Protein AF-A0A1B0C169-F1 (afdb_monomer_lite)

Structure (mmCIF, N/CA/C/O backbone):
data_AF-A0A1B0C169-F1
#
_entry.id   AF-A0A1B0C169-F1
#
loop_
_atom_site.group_PDB
_atom_site.id
_atom_site.type_symbol
_atom_site.label_atom_id
_atom_site.label_alt_id
_atom_site.label_comp_id
_atom_site.label_asym_id
_atom_site.label_entity_id
_atom_site.label_seq_id
_atom_site.pdbx_PDB_ins_code
_atom_site.Cartn_x
_atom_site.Cartn_y
_atom_site.Cartn_z
_atom_site.occupancy
_atom_site.B_iso_or_equiv
_atom_site.auth_seq_id
_atom_site.auth_comp_id
_atom_site.auth_asym_id
_atom_site.auth_atom_id
_atom_site.pdbx_PDB_model_num
ATOM 1 N N . MET A 1 1 ? -6.205 16.663 -20.604 1.00 54.69 1 MET A N 1
ATOM 2 C CA . MET A 1 1 ? -4.957 17.281 -20.098 1.00 54.69 1 MET A CA 1
ATOM 3 C C . MET A 1 1 ? -3.819 16.284 -20.251 1.00 54.69 1 MET A C 1
ATOM 5 O O . MET A 1 1 ? -4.070 15.093 -20.129 1.00 54.69 1 MET A O 1
ATOM 9 N N . ILE A 1 2 ? -2.607 16.745 -20.568 1.00 76.00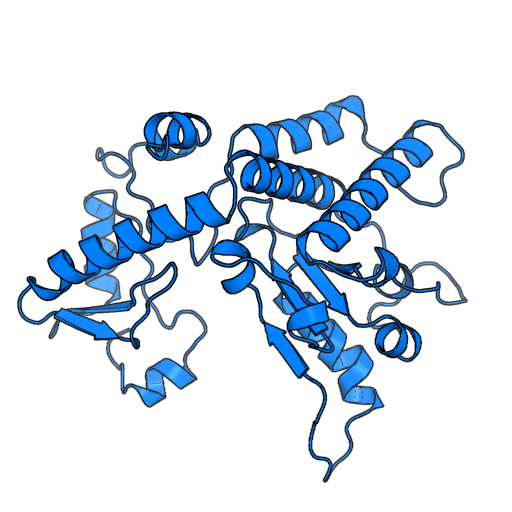 2 ILE A N 1
ATOM 10 C CA . ILE A 1 2 ? -1.41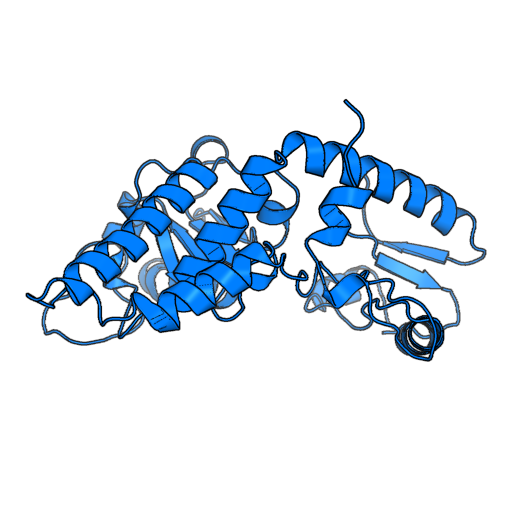4 15.887 -20.662 1.00 76.00 2 ILE A CA 1
ATOM 11 C C . ILE A 1 2 ? -0.976 15.529 -19.236 1.00 76.00 2 ILE A C 1
ATOM 13 O O . ILE A 1 2 ? -0.800 16.428 -18.418 1.00 76.00 2 ILE A O 1
ATOM 17 N N . TYR A 1 3 ? -0.813 14.238 -18.938 1.00 88.69 3 TYR A N 1
ATOM 18 C CA . TYR A 1 3 ? -0.312 13.768 -17.643 1.00 88.69 3 TYR A CA 1
ATOM 19 C C . TYR A 1 3 ? 1.132 14.274 -17.429 1.00 88.69 3 TYR A C 1
ATOM 21 O O . TYR A 1 3 ? 1.999 13.957 -18.254 1.00 88.69 3 TYR A O 1
ATOM 29 N N . PRO A 1 4 ? 1.430 15.073 -16.383 1.00 92.94 4 PRO A N 1
ATOM 30 C CA . PRO A 1 4 ? 2.690 15.814 -16.262 1.00 92.94 4 PRO A CA 1
ATOM 31 C C . PRO A 1 4 ? 3.832 14.938 -15.720 1.00 92.94 4 PRO A C 1
ATOM 33 O O . PRO A 1 4 ? 4.487 15.278 -14.737 1.00 92.94 4 PRO A O 1
ATOM 36 N N . ILE A 1 5 ? 4.102 13.806 -16.377 1.00 96.06 5 ILE A N 1
ATOM 37 C CA . ILE A 1 5 ? 5.040 12.779 -15.899 1.00 96.06 5 ILE A CA 1
ATOM 38 C C . ILE A 1 5 ? 6.447 13.321 -15.616 1.00 96.06 5 ILE A C 1
ATOM 40 O O . ILE A 1 5 ? 7.093 12.873 -14.675 1.00 96.06 5 ILE A O 1
ATOM 44 N N . LYS A 1 6 ? 6.929 14.303 -16.392 1.00 95.50 6 LYS A N 1
ATOM 45 C CA . LYS A 1 6 ? 8.243 14.921 -16.152 1.00 95.50 6 LYS A CA 1
ATOM 46 C C . LYS A 1 6 ? 8.284 15.623 -14.795 1.00 95.50 6 LYS A C 1
ATOM 48 O O . LYS A 1 6 ? 9.216 15.384 -14.044 1.00 95.50 6 LYS A O 1
ATOM 53 N N . ASN A 1 7 ? 7.258 16.407 -14.469 1.00 95.62 7 ASN A N 1
ATOM 54 C CA . ASN A 1 7 ? 7.168 17.118 -13.195 1.00 95.62 7 ASN A CA 1
ATOM 55 C C . ASN A 1 7 ? 7.009 16.129 -12.037 1.00 95.62 7 ASN A C 1
ATOM 57 O O . ASN A 1 7 ? 7.740 16.228 -11.063 1.00 95.62 7 ASN A O 1
ATOM 61 N N . ILE A 1 8 ? 6.138 15.125 -12.190 1.00 97.44 8 ILE A N 1
ATOM 62 C CA . ILE A 1 8 ? 5.939 14.079 -11.174 1.00 97.44 8 ILE A CA 1
ATOM 63 C C . ILE A 1 8 ? 7.261 13.365 -10.869 1.00 97.44 8 ILE A C 1
ATOM 65 O O . ILE A 1 8 ? 7.594 13.156 -9.713 1.00 97.44 8 ILE A O 1
ATOM 69 N N . ARG A 1 9 ? 8.067 13.022 -11.884 1.00 97.88 9 ARG A N 1
ATOM 70 C CA . ARG A 1 9 ? 9.368 12.361 -11.673 1.00 97.88 9 ARG A CA 1
ATOM 71 C C . ARG A 1 9 ? 10.375 13.218 -10.904 1.00 97.88 9 ARG A C 1
ATOM 73 O O . ARG A 1 9 ? 11.214 12.648 -10.210 1.00 97.88 9 ARG A O 1
ATOM 80 N N . GLU A 1 10 ? 10.307 14.545 -11.011 1.00 97.69 10 GLU A N 1
ATOM 81 C CA . GLU A 1 10 ? 11.183 15.445 -10.248 1.00 97.69 10 GLU A CA 1
ATOM 82 C C . GLU A 1 10 ? 10.933 15.357 -8.739 1.00 97.69 10 GLU A C 1
ATOM 84 O O . GLU A 1 10 ? 11.874 15.533 -7.960 1.00 97.69 10 GLU A O 1
ATOM 89 N N . ASP A 1 11 ? 9.715 14.985 -8.337 1.00 98.12 11 ASP A N 1
ATOM 90 C CA . ASP A 1 11 ? 9.356 14.773 -6.937 1.00 98.12 11 ASP A CA 1
ATOM 91 C C . ASP A 1 11 ? 9.977 13.503 -6.352 1.00 98.12 11 ASP A C 1
ATOM 93 O O . ASP A 1 11 ? 9.939 13.337 -5.140 1.00 98.12 11 ASP A O 1
ATOM 97 N N . PHE A 1 12 ? 10.579 12.613 -7.150 1.00 98.44 12 PHE A N 1
ATOM 98 C CA . PHE A 1 12 ? 11.215 11.378 -6.676 1.00 98.44 12 PHE A CA 1
ATOM 99 C C . PHE A 1 12 ? 12.736 11.442 -6.883 1.00 98.44 12 PHE A C 1
ATOM 101 O O . PHE A 1 12 ? 13.245 10.958 -7.900 1.00 98.44 12 PHE A O 1
ATOM 108 N N . PRO A 1 13 ? 13.512 11.976 -5.916 1.00 97.06 13 PRO A N 1
ATOM 109 C CA . PRO A 1 13 ? 14.953 12.178 -6.078 1.00 97.06 13 PRO A CA 1
ATOM 110 C C . PRO A 1 13 ? 15.728 10.910 -6.446 1.00 97.06 13 PRO A C 1
ATOM 112 O O . PRO A 1 13 ? 16.699 10.979 -7.198 1.00 97.06 13 PRO A O 1
ATOM 115 N N . ILE A 1 14 ? 15.287 9.745 -5.960 1.00 97.56 14 ILE A N 1
ATOM 116 C CA . ILE A 1 14 ? 15.938 8.462 -6.246 1.00 97.56 14 ILE A CA 1
ATOM 117 C C . ILE A 1 14 ? 15.940 8.115 -7.742 1.00 97.56 14 ILE A C 1
ATOM 119 O O . ILE A 1 14 ? 16.880 7.491 -8.220 1.00 97.56 14 ILE A O 1
ATOM 123 N N . LEU A 1 15 ? 14.957 8.589 -8.518 1.00 98.00 15 LEU A N 1
ATOM 124 C CA . LEU A 1 15 ? 14.871 8.323 -9.959 1.00 98.00 15 LEU A CA 1
ATOM 125 C C . LEU A 1 15 ? 15.949 9.053 -10.780 1.00 98.00 15 LEU A C 1
ATOM 127 O O . LEU A 1 15 ? 16.062 8.808 -11.980 1.00 98.00 15 LEU A O 1
ATOM 131 N N . LYS A 1 16 ? 16.733 9.943 -10.155 1.00 96.94 16 LYS A N 1
ATOM 132 C CA . LYS A 1 16 ? 17.885 10.630 -10.765 1.00 96.94 16 LYS A CA 1
ATOM 133 C C . LYS A 1 16 ? 19.194 9.855 -10.598 1.00 96.94 16 LYS A C 1
ATOM 135 O O . LYS A 1 16 ? 20.213 10.253 -11.159 1.00 96.94 16 LYS A O 1
ATOM 140 N N . GLN A 1 17 ? 19.187 8.781 -9.808 1.00 97.06 17 GLN A N 1
ATOM 141 C CA . GLN A 1 17 ? 20.374 7.969 -9.578 1.00 97.06 17 GLN A CA 1
ATOM 142 C C . GLN A 1 17 ? 20.766 7.166 -10.821 1.00 97.06 17 GLN A C 1
ATOM 144 O O . GLN A 1 17 ? 19.969 6.930 -11.735 1.00 97.06 17 GLN A O 1
ATOM 149 N N . LYS A 1 18 ? 22.023 6.723 -10.818 1.00 97.81 18 LYS A N 1
ATOM 150 C CA . LYS A 1 18 ? 22.534 5.728 -11.752 1.00 97.81 18 LYS A CA 1
ATOM 151 C C . LYS A 1 18 ? 22.786 4.414 -11.025 1.00 97.81 18 LYS A C 1
ATOM 153 O O . LYS A 1 18 ? 23.253 4.426 -9.890 1.00 97.81 18 LYS A O 1
ATOM 158 N N . VAL A 1 19 ? 22.538 3.309 -11.712 1.00 97.12 19 VAL A N 1
ATOM 159 C CA . VAL A 1 19 ? 22.899 1.950 -11.299 1.00 97.12 19 VAL A CA 1
ATOM 160 C C . VAL A 1 19 ? 23.764 1.372 -12.410 1.00 97.12 19 VAL A C 1
ATOM 162 O O . VAL A 1 19 ? 23.397 1.467 -13.578 1.00 97.12 19 VAL A O 1
ATOM 165 N N . ASN A 1 20 ? 24.944 0.849 -12.068 1.00 96.19 20 ASN A N 1
ATOM 166 C CA . ASN A 1 20 ? 25.887 0.285 -13.043 1.00 96.19 20 ASN A CA 1
ATOM 167 C C . ASN A 1 20 ? 26.226 1.243 -14.207 1.00 96.19 20 ASN A C 1
ATOM 169 O O . ASN A 1 20 ? 26.383 0.838 -15.351 1.00 96.19 20 ASN A O 1
ATOM 173 N N . ASN A 1 21 ? 26.344 2.544 -13.911 1.00 96.19 21 ASN A N 1
ATOM 174 C CA . ASN A 1 21 ? 26.547 3.646 -14.868 1.00 96.19 21 ASN A CA 1
ATOM 175 C C . ASN A 1 21 ? 25.366 3.971 -15.805 1.00 96.19 21 ASN A C 1
ATOM 177 O O . ASN A 1 21 ? 25.447 4.958 -16.544 1.00 96.19 21 ASN A O 1
ATOM 181 N N . TYR A 1 22 ? 24.247 3.251 -15.714 1.00 98.06 22 TYR A N 1
ATOM 182 C CA . TYR A 1 22 ? 23.014 3.533 -16.452 1.00 98.06 22 TYR A CA 1
ATOM 183 C C . TYR A 1 22 ? 22.008 4.317 -15.598 1.00 98.06 22 TYR A C 1
ATOM 185 O O . TYR A 1 22 ? 22.005 4.176 -14.375 1.00 98.06 22 TYR A O 1
ATOM 193 N N . PRO A 1 23 ? 21.147 5.164 -16.195 1.00 98.06 23 PRO A N 1
ATOM 194 C CA . PRO A 1 23 ? 20.029 5.771 -15.474 1.00 98.06 23 PRO A CA 1
ATOM 195 C C . PRO A 1 23 ? 19.117 4.703 -14.861 1.00 98.06 23 PRO A C 1
ATOM 197 O O . PRO A 1 23 ? 18.771 3.736 -15.535 1.00 98.06 23 PRO A O 1
ATOM 200 N N . LEU A 1 24 ? 18.695 4.894 -13.610 1.00 98.44 24 LEU A N 1
ATOM 201 C CA . LEU A 1 24 ? 17.789 3.961 -12.941 1.00 98.44 24 LEU A CA 1
ATOM 202 C C . LEU A 1 24 ? 16.430 3.868 -13.662 1.00 98.44 24 LEU A C 1
ATOM 204 O O . LEU A 1 24 ? 15.707 4.860 -13.800 1.00 98.44 24 LEU A O 1
ATOM 208 N N . ILE A 1 25 ? 16.042 2.645 -14.027 1.00 98.44 25 ILE A N 1
ATOM 209 C CA . ILE A 1 25 ? 14.707 2.283 -14.512 1.00 98.44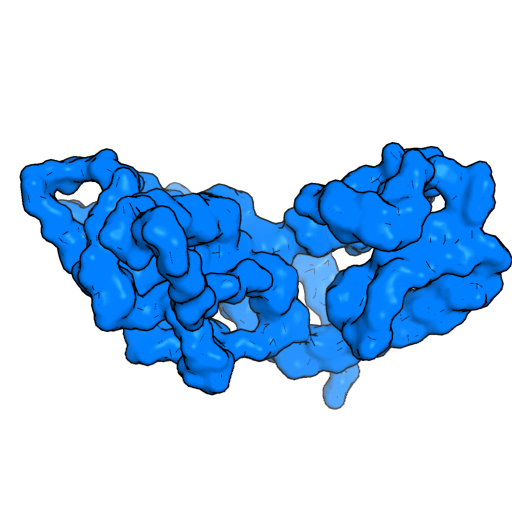 25 ILE A CA 1
ATOM 210 C C . ILE A 1 25 ? 14.079 1.350 -13.472 1.00 98.44 25 ILE A C 1
ATOM 212 O O . ILE A 1 25 ? 14.314 0.145 -13.461 1.00 98.44 25 ILE A O 1
ATOM 216 N N . TYR A 1 26 ? 13.303 1.923 -12.552 1.00 98.50 26 TYR A N 1
ATOM 217 C CA . TYR A 1 26 ? 12.695 1.181 -11.447 1.00 98.50 26 TYR A CA 1
ATOM 218 C C . TYR A 1 26 ? 11.323 0.613 -11.838 1.00 98.50 26 TYR A C 1
ATOM 220 O O . TYR A 1 26 ? 10.356 1.366 -11.931 1.00 98.50 26 TYR A O 1
ATOM 228 N N . LEU A 1 27 ? 11.243 -0.702 -12.057 1.00 98.38 27 LEU A N 1
ATOM 229 C CA . LEU A 1 27 ? 10.034 -1.443 -12.451 1.00 98.38 27 LEU A CA 1
ATOM 230 C C . LEU A 1 27 ? 9.643 -2.509 -11.407 1.00 98.38 27 LEU A C 1
ATOM 232 O O . LEU A 1 27 ? 9.016 -3.511 -11.742 1.00 98.38 27 LEU A O 1
ATOM 236 N N . ASP A 1 28 ? 9.992 -2.284 -10.136 1.00 98.12 28 ASP A N 1
ATOM 237 C CA . ASP A 1 28 ? 9.664 -3.165 -9.001 1.00 98.12 28 ASP A CA 1
ATOM 238 C C . ASP A 1 28 ? 8.730 -2.486 -7.973 1.00 98.12 28 ASP A C 1
ATOM 240 O O . ASP A 1 28 ? 8.730 -2.784 -6.780 1.00 98.12 28 ASP A O 1
ATOM 244 N N . SER A 1 29 ? 7.896 -1.540 -8.417 1.00 98.19 29 SER A N 1
ATOM 245 C CA . SER A 1 29 ? 6.997 -0.796 -7.516 1.00 98.19 29 SER A CA 1
ATOM 246 C C . SER A 1 29 ? 5.937 -1.667 -6.834 1.00 98.19 29 SER A C 1
ATOM 248 O O . SER A 1 29 ? 5.507 -1.337 -5.731 1.00 98.19 29 SER A O 1
ATOM 250 N N . ALA A 1 30 ? 5.560 -2.803 -7.432 1.00 96.81 30 ALA A N 1
ATOM 251 C CA . ALA A 1 30 ? 4.634 -3.758 -6.820 1.00 96.81 30 ALA A CA 1
ATOM 252 C C . ALA A 1 30 ? 5.208 -4.399 -5.540 1.00 96.81 30 ALA A C 1
ATOM 254 O O . ALA A 1 30 ? 4.449 -4.816 -4.658 1.00 96.81 30 ALA A O 1
ATOM 255 N N . ALA A 1 31 ? 6.537 -4.480 -5.416 1.00 96.75 31 ALA A N 1
ATOM 256 C CA . ALA A 1 31 ? 7.189 -4.869 -4.177 1.00 96.75 31 ALA A CA 1
ATOM 257 C C . ALA A 1 31 ? 7.170 -3.734 -3.153 1.00 96.75 31 ALA A C 1
ATOM 259 O O . ALA A 1 31 ? 6.721 -3.926 -2.023 1.00 96.75 31 ALA A O 1
ATOM 260 N N . SER A 1 32 ? 7.666 -2.564 -3.549 1.00 97.75 32 SER A N 1
ATOM 261 C CA . SER A 1 32 ? 7.616 -1.338 -2.763 1.00 97.75 32 SER A CA 1
ATOM 262 C C . SER A 1 32 ? 7.765 -0.140 -3.688 1.00 97.75 32 SER A C 1
ATOM 264 O O . SER A 1 32 ? 8.650 -0.107 -4.536 1.00 97.75 32 SER A O 1
ATOM 266 N N . ALA A 1 33 ? 6.931 0.875 -3.514 1.00 98.25 33 ALA A N 1
ATOM 267 C CA . ALA A 1 33 ? 7.043 2.089 -4.299 1.00 98.25 33 ALA A CA 1
ATOM 268 C C . ALA A 1 33 ? 8.195 2.967 -3.788 1.00 98.25 33 ALA A C 1
ATOM 270 O O . ALA A 1 33 ? 8.550 2.947 -2.606 1.00 98.25 33 ALA A O 1
ATOM 271 N N . GLN A 1 34 ? 8.755 3.777 -4.687 1.00 98.31 34 GLN A N 1
ATOM 272 C CA . GLN A 1 34 ? 9.597 4.900 -4.279 1.00 98.31 34 GLN A CA 1
ATOM 273 C C . GLN A 1 34 ? 8.732 5.972 -3.614 1.00 98.31 34 GLN A C 1
ATOM 275 O O . GLN A 1 34 ? 7.524 6.008 -3.823 1.00 98.31 34 GLN A O 1
ATOM 280 N N . ARG A 1 35 ? 9.334 6.857 -2.820 1.00 97.56 35 ARG A N 1
ATOM 281 C CA . ARG A 1 35 ? 8.595 7.904 -2.099 1.00 97.56 35 ARG A CA 1
ATOM 282 C C . ARG A 1 35 ? 8.883 9.282 -2.696 1.00 97.56 35 ARG A C 1
ATOM 284 O O . ARG A 1 35 ? 10.057 9.564 -2.967 1.00 97.56 35 ARG A O 1
ATOM 291 N N . PRO A 1 36 ? 7.867 10.140 -2.888 1.00 98.06 36 PRO A N 1
ATOM 292 C CA . PRO A 1 36 ? 8.098 11.515 -3.291 1.00 98.06 36 PRO A CA 1
ATOM 293 C C . PRO A 1 36 ? 8.741 12.299 -2.139 1.00 98.06 36 PRO A C 1
ATOM 295 O O . PRO A 1 36 ? 8.573 11.964 -0.963 1.00 98.06 36 PRO A O 1
ATOM 298 N N . LYS A 1 37 ? 9.461 13.371 -2.475 1.00 98.00 37 LYS A N 1
ATOM 299 C CA . LYS A 1 37 ? 10.222 14.216 -1.549 1.00 98.00 37 LYS A CA 1
ATOM 300 C C . LYS A 1 37 ? 9.372 14.713 -0.389 1.00 98.00 37 LYS A C 1
ATOM 302 O O . LYS A 1 37 ? 9.754 14.589 0.771 1.00 98.00 37 LYS A O 1
ATOM 307 N N . TYR A 1 38 ? 8.173 15.161 -0.734 1.00 96.94 38 TYR A N 1
ATOM 308 C CA . TYR A 1 38 ? 7.178 15.663 0.197 1.00 96.94 38 TYR A CA 1
ATOM 309 C C . TYR A 1 38 ? 6.853 14.686 1.342 1.00 96.94 38 TYR A C 1
ATOM 311 O O . TYR A 1 38 ? 6.691 15.112 2.483 1.00 96.94 38 TYR A O 1
ATOM 319 N N . VAL A 1 39 ? 6.804 13.374 1.072 1.00 98.31 39 VAL A N 1
ATOM 320 C CA . VAL A 1 39 ? 6.448 12.360 2.081 1.00 98.31 39 VAL A CA 1
ATOM 321 C C . VAL A 1 39 ? 7.498 12.288 3.180 1.00 98.31 39 VAL A C 1
ATOM 323 O O . VAL A 1 39 ? 7.170 12.434 4.356 1.00 98.31 39 VAL A O 1
ATOM 326 N N . PHE A 1 40 ? 8.768 12.111 2.814 1.00 95.94 40 PHE A N 1
ATOM 327 C CA . PHE A 1 40 ? 9.817 12.000 3.824 1.00 95.94 40 PHE A CA 1
ATOM 328 C C . PHE A 1 40 ? 10.171 13.354 4.451 1.00 95.94 40 PHE A C 1
ATOM 330 O O . PHE A 1 40 ? 10.569 13.390 5.611 1.00 95.94 40 PHE A O 1
ATOM 337 N N . GLU A 1 41 ? 9.980 14.477 3.751 1.00 98.12 41 GLU A N 1
ATOM 338 C CA . GLU A 1 41 ? 10.084 15.810 4.363 1.00 98.12 41 GLU A CA 1
ATOM 339 C C . GLU A 1 41 ? 9.032 16.009 5.456 1.00 98.12 41 GLU A C 1
ATOM 341 O O . GLU A 1 41 ? 9.340 16.556 6.514 1.00 98.12 41 GLU A O 1
ATOM 346 N N . ARG A 1 42 ? 7.811 15.501 5.253 1.00 98.12 42 ARG A N 1
ATOM 347 C CA . ARG A 1 42 ? 6.761 15.558 6.270 1.00 98.12 42 ARG A CA 1
ATOM 348 C C . ARG A 1 42 ? 7.079 14.683 7.487 1.00 98.12 42 ARG A C 1
ATOM 350 O O . ARG A 1 42 ? 6.800 15.113 8.611 1.00 98.12 42 ARG A O 1
ATOM 357 N N . GLU A 1 43 ? 7.672 13.503 7.280 1.00 98.00 43 GLU A N 1
ATOM 358 C CA . GLU A 1 43 ? 8.190 12.647 8.362 1.00 98.00 43 GLU A CA 1
ATOM 359 C C . GLU A 1 43 ? 9.295 13.364 9.156 1.00 98.00 43 GLU A C 1
ATOM 361 O O . GLU A 1 43 ? 9.243 13.399 10.387 1.00 98.00 43 GLU A O 1
ATOM 366 N N . ILE A 1 44 ? 10.255 13.989 8.460 1.00 98.06 44 ILE A N 1
ATOM 367 C CA . ILE A 1 44 ? 11.345 14.765 9.072 1.00 98.06 44 ILE A CA 1
ATOM 368 C C . ILE A 1 44 ? 10.779 15.920 9.896 1.00 98.06 44 ILE A C 1
ATOM 370 O O . ILE A 1 44 ? 11.134 16.045 11.063 1.00 98.06 44 ILE A O 1
ATOM 374 N N . GLN A 1 45 ? 9.859 16.707 9.331 1.00 98.00 45 GLN A N 1
ATOM 375 C CA . GLN A 1 45 ? 9.225 17.823 10.031 1.00 98.00 45 GLN A CA 1
ATOM 376 C C . GLN A 1 45 ? 8.512 17.363 11.308 1.00 98.00 45 GLN A C 1
ATOM 378 O O . GLN A 1 45 ? 8.599 18.015 12.349 1.00 98.00 45 GLN A O 1
ATOM 383 N N . TYR A 1 46 ? 7.800 16.230 11.254 1.00 97.75 46 TYR A N 1
ATOM 384 C CA . TYR A 1 46 ? 7.160 15.694 12.451 1.00 97.75 46 TYR A CA 1
ATOM 385 C C . TYR A 1 46 ? 8.197 15.367 13.528 1.00 97.75 46 TYR A C 1
ATOM 387 O O . TYR A 1 46 ? 8.053 15.788 14.676 1.00 97.75 46 TYR A O 1
ATOM 395 N N . ALA A 1 47 ? 9.259 14.657 13.146 1.00 96.50 47 ALA A N 1
ATOM 396 C CA . ALA A 1 47 ? 10.311 14.245 14.062 1.00 96.50 47 ALA A CA 1
ATOM 397 C C . ALA A 1 47 ? 11.075 15.435 14.670 1.00 96.50 47 ALA A C 1
ATOM 399 O O . ALA A 1 47 ? 11.396 15.397 15.856 1.00 96.50 47 ALA A O 1
ATOM 400 N N . SER A 1 48 ? 11.352 16.482 13.887 1.00 96.62 48 SER A N 1
ATOM 401 C CA . SER A 1 48 ? 12.152 17.628 14.328 1.00 96.62 48 SER A CA 1
ATOM 402 C C . SER A 1 48 ? 11.369 18.659 15.140 1.00 96.62 48 SER A C 1
ATOM 404 O O . SER A 1 48 ? 11.956 19.311 15.999 1.00 96.62 48 SER A O 1
ATOM 406 N N . GLU A 1 49 ? 10.068 18.828 14.881 1.00 96.56 49 GLU A N 1
ATOM 407 C CA . GLU A 1 49 ? 9.305 19.978 15.397 1.00 96.56 49 GLU A CA 1
ATOM 408 C C . GLU A 1 49 ? 8.030 19.603 16.168 1.00 96.56 49 GLU A C 1
ATOM 410 O O . GLU A 1 49 ? 7.504 20.426 16.917 1.00 96.56 49 GLU A O 1
ATOM 415 N N . GLN A 1 50 ? 7.490 18.393 15.983 1.00 95.50 50 GLN A N 1
ATOM 416 C CA . GLN A 1 50 ? 6.117 18.060 16.405 1.00 95.50 50 GLN A CA 1
ATOM 417 C C . GLN A 1 50 ? 6.010 16.798 17.271 1.00 95.50 50 GLN A C 1
ATOM 419 O O . GLN A 1 50 ? 4.934 16.512 17.800 1.00 95.50 50 GLN A O 1
ATOM 424 N N . HIS A 1 51 ? 7.097 16.039 17.405 1.00 95.75 51 HIS A N 1
ATOM 425 C CA . HIS A 1 51 ? 7.088 14.710 18.000 1.00 95.75 51 HIS A CA 1
ATOM 426 C C . HIS A 1 51 ? 6.637 14.701 19.466 1.00 95.75 51 HIS A C 1
ATOM 428 O O . HIS A 1 51 ? 7.140 15.441 20.317 1.00 95.75 51 HIS A O 1
ATOM 434 N N . SER A 1 52 ? 5.715 13.787 19.776 1.00 94.75 52 SER A N 1
ATOM 435 C CA . SER A 1 52 ? 5.340 13.451 21.143 1.00 94.75 52 SER A CA 1
ATOM 436 C C . SER A 1 52 ? 4.637 12.098 21.242 1.00 94.75 52 SER A C 1
ATOM 438 O O . SER A 1 52 ? 4.173 11.558 20.239 1.00 94.75 52 SER A O 1
ATOM 440 N N . ALA A 1 53 ? 4.504 11.577 22.465 1.00 91.19 53 ALA A N 1
ATOM 441 C CA . ALA A 1 53 ? 3.600 10.464 22.744 1.00 91.19 53 ALA A CA 1
ATOM 442 C C . ALA A 1 53 ? 2.131 10.905 22.583 1.00 91.19 53 ALA A C 1
ATOM 444 O O . ALA A 1 53 ? 1.799 12.068 22.826 1.00 91.19 53 ALA A O 1
ATOM 445 N N . VAL A 1 54 ? 1.243 9.983 22.206 1.00 89.69 54 VAL A N 1
ATOM 446 C CA . VAL A 1 54 ? -0.171 10.265 21.881 1.00 89.69 54 VAL A CA 1
ATOM 447 C C . VAL A 1 54 ? -1.155 9.822 22.976 1.00 89.69 54 VAL A C 1
ATOM 449 O O . VAL A 1 54 ? -0.807 9.109 23.920 1.00 89.69 54 VAL A O 1
ATOM 452 N N . HIS A 1 55 ? -2.406 10.264 22.838 1.00 85.31 55 HIS A N 1
ATOM 453 C CA . HIS A 1 55 ? -3.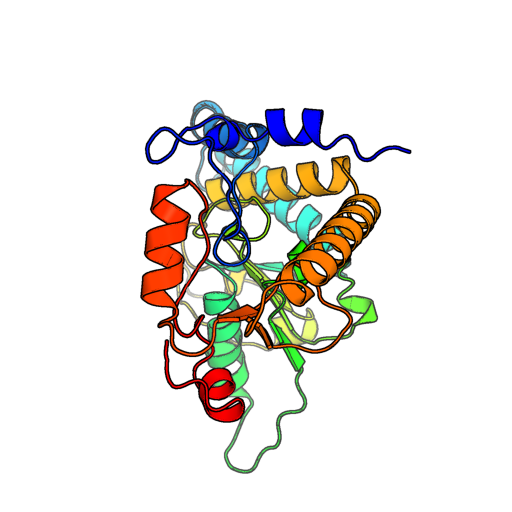593 9.982 23.652 1.00 85.31 55 HIS A CA 1
ATOM 454 C C . HIS A 1 55 ? -3.605 10.583 25.065 1.00 85.31 55 HIS A C 1
ATOM 456 O O . HIS A 1 55 ? -4.473 11.393 25.376 1.00 85.31 55 HIS A O 1
ATOM 462 N N . ARG A 1 56 ? -2.684 10.180 25.950 1.00 77.38 56 ARG A N 1
ATOM 463 C CA . ARG A 1 56 ? -2.808 10.426 27.406 1.00 77.38 56 ARG A CA 1
ATOM 464 C C . ARG A 1 56 ? -2.047 11.649 27.929 1.00 77.38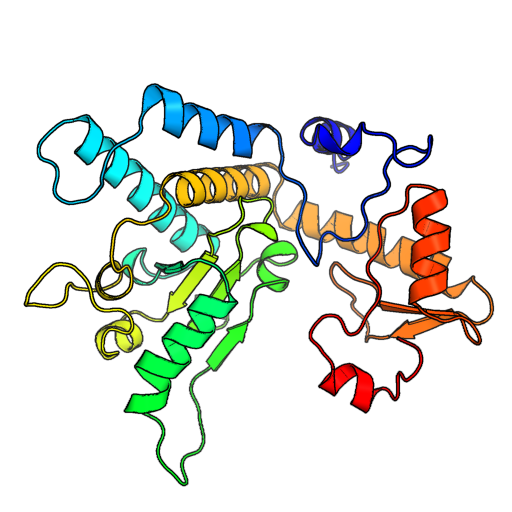 56 ARG A C 1
ATOM 466 O O . ARG A 1 56 ? -2.110 11.936 29.123 1.00 77.38 56 ARG A O 1
ATOM 473 N N . GLY A 1 57 ? -1.309 12.366 27.082 1.00 79.69 57 GLY A N 1
ATOM 474 C CA . GLY A 1 57 ? -0.521 13.513 27.528 1.00 79.69 57 GLY A CA 1
ATOM 475 C C . GLY A 1 57 ? -1.359 14.782 27.692 1.00 79.69 57 GLY A C 1
ATOM 476 O O . GLY A 1 57 ? -2.114 15.191 26.814 1.00 79.69 57 GLY A O 1
ATOM 477 N N . ILE A 1 58 ? -1.185 15.453 28.831 1.00 85.25 58 ILE A N 1
ATOM 478 C CA . ILE A 1 58 ? -1.890 16.703 29.158 1.00 85.25 58 ILE A CA 1
ATOM 479 C C . ILE A 1 58 ? -1.286 17.938 28.470 1.00 85.25 58 ILE A C 1
ATOM 481 O O . ILE A 1 58 ? -1.960 18.963 28.324 1.00 85.25 58 ILE A O 1
ATOM 485 N N . HIS A 1 59 ? -0.022 17.843 28.054 1.00 92.12 59 HIS A N 1
ATOM 486 C CA . HIS A 1 59 ? 0.746 18.942 27.476 1.00 92.12 59 HIS A CA 1
ATOM 487 C C . HIS A 1 59 ? 0.470 19.120 25.977 1.00 92.12 59 HIS A C 1
ATOM 489 O O . HIS A 1 59 ? 0.079 18.187 25.273 1.00 92.12 59 HIS A O 1
ATOM 495 N N . THR A 1 60 ? 0.718 20.334 25.482 1.00 94.19 60 THR A N 1
ATOM 496 C CA . THR A 1 60 ? 0.381 20.768 24.118 1.00 94.19 60 THR A CA 1
ATOM 497 C C . THR A 1 60 ? 0.936 19.848 23.033 1.00 94.19 60 THR A C 1
ATOM 499 O O . THR A 1 60 ? 0.198 19.471 22.130 1.00 94.19 60 THR A O 1
ATOM 502 N N . LEU A 1 61 ? 2.203 19.425 23.134 1.00 93.50 61 LEU A N 1
ATOM 503 C CA . LEU A 1 61 ? 2.813 18.549 22.122 1.00 93.50 61 LEU A CA 1
ATOM 504 C C . LEU A 1 61 ? 2.104 17.193 22.001 1.00 93.50 61 LEU A C 1
ATOM 506 O O . LEU A 1 61 ? 1.884 16.730 20.889 1.00 93.50 61 LEU A O 1
ATOM 510 N N . SER A 1 62 ? 1.685 16.586 23.116 1.00 94.50 62 SER A N 1
ATOM 511 C CA . SER A 1 62 ? 0.965 15.308 23.079 1.00 94.50 62 SER A CA 1
ATOM 512 C C . SER A 1 62 ? -0.438 15.463 22.496 1.00 94.50 62 SER A C 1
ATOM 514 O O . SER A 1 62 ? -0.853 14.662 21.656 1.00 94.50 62 SER A O 1
ATOM 516 N N . LYS A 1 63 ? -1.148 16.541 22.860 1.00 94.69 63 LYS A N 1
ATOM 517 C CA . LYS A 1 63 ? -2.453 16.873 22.267 1.00 94.69 63 LYS A CA 1
ATOM 518 C C . LYS A 1 63 ? -2.346 17.087 20.756 1.00 94.69 63 LYS A C 1
ATOM 520 O O . LYS A 1 63 ? -3.151 16.540 20.008 1.00 94.69 63 LYS A O 1
ATOM 525 N N . ASN A 1 64 ? -1.322 17.813 20.307 1.00 95.69 64 ASN A N 1
ATOM 526 C CA . ASN A 1 64 ? -1.081 18.066 18.887 1.00 95.69 64 ASN A CA 1
ATOM 527 C C . ASN A 1 64 ? -0.703 16.787 18.133 1.00 95.69 64 ASN A C 1
ATOM 529 O O . ASN A 1 64 ? -1.292 16.515 17.095 1.00 95.69 64 ASN A O 1
ATOM 533 N N . ALA A 1 65 ? 0.215 15.973 18.664 1.00 95.88 65 ALA A N 1
ATOM 534 C CA . ALA A 1 65 ? 0.588 14.691 18.063 1.00 95.88 65 ALA A CA 1
ATOM 535 C C . ALA A 1 65 ? -0.623 13.756 17.919 1.00 95.88 65 ALA A C 1
ATOM 537 O O . ALA A 1 65 ? -0.811 13.142 16.871 1.00 95.88 65 ALA A O 1
ATOM 538 N N . THR A 1 66 ? -1.483 13.711 18.944 1.00 95.75 66 THR A N 1
ATOM 539 C CA . THR A 1 66 ? -2.731 12.931 18.913 1.00 95.75 66 THR A CA 1
ATOM 540 C C . THR A 1 66 ? -3.652 13.446 17.819 1.00 95.75 66 THR A C 1
ATOM 542 O O . THR A 1 66 ? -4.146 12.664 17.014 1.00 95.75 66 THR A O 1
ATOM 545 N N . LYS A 1 67 ? -3.831 14.769 17.738 1.00 96.75 67 LYS A N 1
ATOM 546 C CA . LYS A 1 67 ? -4.627 15.383 16.680 1.00 96.75 67 LYS A CA 1
ATOM 547 C C . LYS A 1 67 ? -4.082 15.046 15.292 1.00 96.75 67 LYS A C 1
ATOM 549 O O . LYS A 1 67 ? -4.861 14.656 14.436 1.00 96.75 67 LYS A O 1
ATOM 554 N N . TYR A 1 68 ? -2.773 15.149 15.065 1.00 97.38 68 TYR A N 1
ATOM 555 C CA . TYR A 1 68 ? -2.196 14.832 13.759 1.00 97.38 68 TYR A CA 1
ATOM 556 C C . TYR A 1 68 ? -2.430 13.372 13.364 1.00 97.38 68 TYR A C 1
ATOM 558 O O . TYR A 1 68 ? -2.781 13.107 12.220 1.00 97.38 68 TYR A O 1
ATOM 566 N N . MET A 1 69 ? -2.264 12.435 14.300 1.00 97.69 69 MET A N 1
ATOM 567 C CA . MET A 1 69 ? -2.538 11.017 14.067 1.00 97.69 69 MET A CA 1
ATOM 568 C C . MET A 1 69 ? -4.009 10.769 13.700 1.00 97.69 69 MET A C 1
ATOM 570 O O . MET A 1 69 ? -4.283 10.117 12.693 1.00 97.69 69 MET A O 1
ATOM 574 N N . GLU A 1 70 ? -4.948 11.309 14.478 1.00 97.94 70 GLU A N 1
ATOM 575 C CA . GLU A 1 70 ? -6.383 11.114 14.232 1.00 97.94 70 GLU A CA 1
ATOM 576 C C . GLU A 1 70 ? -6.860 11.849 12.964 1.00 97.94 70 GLU A C 1
ATOM 578 O O . GLU A 1 70 ? -7.656 11.300 12.208 1.00 97.94 70 GLU A O 1
ATOM 583 N N . ASP A 1 71 ? -6.294 13.016 12.633 1.00 98.50 71 ASP A N 1
ATOM 584 C CA . ASP A 1 71 ? -6.566 13.707 11.364 1.00 98.50 71 ASP A CA 1
ATOM 585 C C . ASP A 1 71 ? -6.153 12.835 10.154 1.00 98.50 71 ASP A C 1
ATOM 587 O O . ASP A 1 71 ? -6.844 12.811 9.131 1.00 98.50 71 ASP A O 1
ATOM 591 N N . ILE A 1 72 ? -5.050 12.075 10.256 1.00 98.69 72 ILE A N 1
ATOM 592 C CA . ILE A 1 72 ? -4.673 11.101 9.218 1.00 98.69 72 ILE A CA 1
ATOM 593 C C . ILE A 1 72 ? -5.634 9.911 9.188 1.00 98.69 72 ILE A C 1
ATOM 595 O O . ILE A 1 72 ? -5.962 9.429 8.102 1.00 98.69 72 ILE A O 1
ATOM 599 N N . ARG A 1 73 ? -6.128 9.448 10.338 1.00 98.75 73 ARG A N 1
ATOM 600 C CA . ARG A 1 73 ? -7.135 8.382 10.380 1.00 98.75 73 ARG A CA 1
ATOM 601 C C . ARG A 1 73 ? -8.408 8.790 9.638 1.00 98.75 73 ARG A C 1
ATOM 603 O O . ARG A 1 73 ? -8.865 8.047 8.771 1.00 98.75 73 ARG A O 1
ATOM 610 N N . SER A 1 74 ? -8.920 9.995 9.891 1.00 98.75 74 SER A N 1
ATOM 611 C CA . SER A 1 74 ? -10.073 10.547 9.167 1.00 98.75 74 SER A CA 1
ATOM 612 C C . SER A 1 74 ? -9.793 10.701 7.671 1.00 98.75 74 SER A C 1
ATOM 614 O O . SER A 1 74 ? -10.653 10.404 6.842 1.00 98.75 74 SER A O 1
ATOM 616 N N . LYS A 1 75 ? -8.569 11.095 7.297 1.00 98.75 75 LYS A N 1
ATOM 617 C CA . LYS A 1 75 ? -8.145 11.152 5.891 1.00 98.75 75 LYS A CA 1
ATOM 618 C C . LYS A 1 75 ? -8.174 9.780 5.218 1.00 98.75 75 LYS A C 1
ATOM 620 O O . LYS A 1 75 ? -8.636 9.675 4.087 1.00 98.75 75 LYS A O 1
ATOM 625 N N . ILE A 1 76 ? -7.701 8.736 5.895 1.00 98.81 76 ILE A N 1
ATOM 626 C CA . ILE A 1 76 ? -7.733 7.360 5.379 1.00 98.81 76 ILE A CA 1
ATOM 627 C C . ILE A 1 76 ? -9.173 6.860 5.260 1.00 98.81 76 ILE A C 1
ATOM 629 O O . ILE A 1 76 ? -9.514 6.248 4.251 1.00 98.81 76 ILE A O 1
ATOM 633 N N . ALA A 1 77 ? -10.027 7.160 6.243 1.00 98.81 77 ALA A N 1
ATOM 634 C CA . ALA A 1 77 ? -11.448 6.835 6.171 1.00 98.81 77 ALA A CA 1
ATOM 635 C C . ALA A 1 77 ? -12.094 7.465 4.931 1.00 98.81 77 ALA A C 1
ATOM 637 O O . ALA A 1 77 ? -12.752 6.769 4.166 1.00 98.81 77 ALA A O 1
ATOM 638 N N . TYR A 1 78 ? -11.821 8.746 4.671 1.00 98.50 78 TYR A N 1
ATOM 639 C CA . TYR A 1 78 ? -12.276 9.417 3.454 1.00 98.50 78 TYR A CA 1
ATOM 640 C C . TYR A 1 78 ? -11.695 8.780 2.182 1.00 98.50 78 TYR A C 1
ATOM 642 O O . TYR A 1 78 ? -12.427 8.528 1.230 1.00 98.50 78 TYR A O 1
ATOM 650 N N . PHE A 1 79 ? -10.397 8.467 2.176 1.00 98.44 79 PHE A N 1
ATOM 651 C CA . PHE A 1 79 ? -9.707 7.864 1.032 1.00 98.44 79 PHE A CA 1
ATOM 652 C C . PHE A 1 79 ? -10.259 6.483 0.640 1.00 98.44 79 PHE A C 1
ATOM 654 O O . PHE A 1 79 ? -10.239 6.135 -0.535 1.00 98.44 79 PHE A O 1
ATOM 661 N N . LEU A 1 80 ? -10.766 5.713 1.607 1.00 98.56 80 LEU A N 1
ATOM 662 C CA . LEU A 1 80 ? -11.427 4.422 1.379 1.00 98.56 80 LEU A CA 1
ATOM 663 C C . LEU A 1 80 ? -12.945 4.530 1.187 1.00 98.56 80 LEU A C 1
ATOM 665 O O . LEU A 1 80 ? -13.595 3.514 0.935 1.00 98.56 80 LEU A O 1
ATOM 669 N N . ASN A 1 81 ? -13.519 5.720 1.374 1.00 98.56 81 ASN A N 1
ATOM 670 C CA . ASN A 1 81 ? -14.953 5.921 1.563 1.00 98.56 81 ASN A CA 1
ATOM 671 C C . ASN A 1 81 ? -15.534 5.030 2.684 1.00 98.56 81 ASN A C 1
ATOM 673 O O . ASN A 1 81 ? -16.556 4.377 2.496 1.00 98.56 81 ASN A O 1
ATOM 677 N N . ALA A 1 82 ? -14.877 4.958 3.843 1.00 98.75 82 ALA A N 1
ATOM 678 C CA . ALA A 1 82 ? -15.406 4.321 5.054 1.00 98.75 82 ALA A CA 1
ATOM 679 C C . ALA A 1 82 ? -16.474 5.206 5.728 1.00 98.75 82 ALA A C 1
ATOM 681 O O . ALA A 1 82 ? -16.513 6.418 5.511 1.00 98.75 82 ALA A O 1
ATOM 682 N N . LYS A 1 83 ? -17.338 4.625 6.572 1.00 98.38 83 LYS A N 1
ATOM 683 C CA . LYS A 1 83 ? -18.408 5.377 7.256 1.00 98.38 83 LYS A CA 1
ATOM 684 C C . LYS A 1 83 ? -17.873 6.227 8.405 1.00 98.38 83 LYS A C 1
ATOM 686 O O . LYS A 1 83 ? -18.481 7.237 8.750 1.00 98.38 83 LYS A O 1
ATOM 691 N N . SER A 1 84 ? -16.779 5.797 9.031 1.00 98.12 84 SER A N 1
ATOM 692 C CA . SER A 1 84 ? -16.161 6.490 10.162 1.00 98.12 84 SER A CA 1
ATOM 693 C C . SER A 1 84 ? -14.668 6.189 10.253 1.00 98.12 84 SER A C 1
ATOM 695 O O . SER A 1 84 ? -14.219 5.092 9.937 1.00 98.12 84 SER A O 1
ATOM 697 N N . GLU A 1 85 ? -13.900 7.134 10.790 1.00 98.00 85 GLU A N 1
ATOM 698 C CA . GLU A 1 85 ? -12.517 6.929 11.216 1.00 98.00 85 GLU A CA 1
ATOM 699 C C . GLU A 1 85 ? -12.359 5.796 12.237 1.00 98.00 85 GLU A C 1
ATOM 701 O O . GLU A 1 85 ? -11.313 5.159 12.282 1.00 98.00 85 GLU A O 1
ATOM 706 N N . THR A 1 86 ? -13.404 5.473 13.007 1.00 98.12 86 THR A N 1
ATOM 707 C CA . THR A 1 86 ? -13.370 4.360 13.972 1.00 98.12 86 THR A CA 1
ATOM 708 C C . THR A 1 86 ? -13.335 2.974 13.322 1.00 98.12 86 THR A C 1
ATOM 710 O O . THR A 1 86 ? -13.062 1.989 14.005 1.00 98.12 86 THR A O 1
ATOM 713 N N . GLU A 1 87 ? -13.565 2.904 12.008 1.00 98.75 87 GLU A N 1
ATOM 714 C CA . GLU A 1 87 ? -13.427 1.696 11.187 1.00 98.75 87 GLU A CA 1
ATOM 715 C C . GLU A 1 87 ? -11.995 1.482 10.678 1.00 98.75 87 GLU A C 1
ATOM 717 O O . GLU A 1 87 ? -11.723 0.489 10.008 1.00 98.75 87 GLU A O 1
ATOM 722 N N . ILE A 1 88 ? -11.078 2.411 10.964 1.00 98.81 88 ILE A N 1
ATOM 723 C CA . ILE A 1 88 ? -9.696 2.397 10.483 1.00 98.81 88 ILE A CA 1
ATOM 724 C C . ILE A 1 88 ? -8.765 2.043 11.634 1.00 98.81 88 ILE A C 1
ATOM 726 O O . ILE A 1 88 ? -8.694 2.776 12.617 1.00 98.81 88 ILE A O 1
ATOM 730 N N . ILE A 1 89 ? -8.006 0.962 11.483 1.00 98.69 89 ILE A N 1
ATOM 731 C CA . ILE A 1 89 ? -7.001 0.483 12.436 1.00 98.69 89 ILE A CA 1
ATOM 732 C C . ILE A 1 89 ? -5.623 0.593 11.785 1.00 98.69 89 ILE A C 1
ATOM 734 O O . ILE A 1 89 ? -5.410 0.116 10.665 1.00 98.69 89 ILE A O 1
ATOM 738 N N . PHE A 1 90 ? -4.675 1.204 12.488 1.00 98.69 90 PHE A N 1
ATOM 739 C CA . PHE A 1 90 ? -3.280 1.223 12.074 1.00 98.69 90 PHE A CA 1
ATOM 740 C C . PHE A 1 90 ? -2.593 -0.092 12.431 1.00 98.69 90 PHE A C 1
ATOM 742 O O . PHE A 1 90 ? -2.655 -0.562 13.562 1.00 98.69 90 PHE A O 1
ATOM 749 N N . VAL A 1 91 ? -1.893 -0.652 11.450 1.00 98.62 91 VAL A N 1
ATOM 750 C CA . VAL A 1 91 ? -1.085 -1.873 11.568 1.00 98.62 91 VAL A CA 1
ATOM 751 C C . VAL A 1 91 ? 0.279 -1.636 10.914 1.00 98.62 91 VAL A C 1
ATOM 753 O O . VAL A 1 91 ? 0.493 -0.620 10.263 1.00 98.62 91 VAL A O 1
ATOM 756 N N . LYS A 1 92 ? 1.234 -2.555 11.025 1.00 98.31 92 LYS A N 1
ATOM 757 C CA . LYS A 1 92 ? 2.562 -2.486 10.393 1.00 98.31 92 LYS A CA 1
ATOM 758 C C . LYS A 1 92 ? 2.503 -2.677 8.875 1.00 98.31 92 LYS A C 1
ATOM 760 O O . LYS A 1 92 ? 3.419 -2.266 8.164 1.00 98.31 92 LYS A O 1
ATOM 765 N N . GLY A 1 93 ? 1.444 -3.309 8.371 1.00 98.38 93 GLY A N 1
ATOM 766 C CA . GLY A 1 93 ? 1.227 -3.612 6.956 1.00 98.38 93 GLY A CA 1
ATOM 767 C C . GLY A 1 93 ? 0.013 -4.522 6.746 1.00 98.38 93 GLY A C 1
ATOM 768 O O . GLY A 1 93 ? -0.552 -5.034 7.711 1.00 98.38 93 GLY A O 1
ATOM 769 N N . ALA A 1 94 ? -0.348 -4.780 5.486 1.00 98.44 94 ALA A N 1
ATOM 770 C CA . ALA A 1 94 ? -1.475 -5.647 5.124 1.00 98.44 94 ALA A CA 1
ATOM 771 C C . ALA A 1 94 ? -1.390 -7.042 5.768 1.00 98.44 94 ALA A C 1
ATOM 773 O O . ALA A 1 94 ? -2.392 -7.567 6.240 1.00 98.44 94 ALA A O 1
ATOM 774 N N . THR A 1 95 ? -0.183 -7.613 5.856 1.00 98.38 95 THR A N 1
ATOM 775 C CA . THR A 1 95 ? 0.058 -8.904 6.514 1.00 98.38 95 THR A CA 1
ATOM 776 C C . THR A 1 95 ? -0.369 -8.896 7.981 1.00 98.38 95 THR A C 1
ATOM 778 O O . THR A 1 95 ? -1.010 -9.844 8.424 1.00 98.38 95 THR A O 1
ATOM 781 N N . GLU A 1 96 ? -0.044 -7.844 8.736 1.00 98.56 96 GLU A N 1
ATOM 782 C CA . GLU A 1 96 ? -0.459 -7.744 10.140 1.00 98.56 96 GLU A CA 1
ATOM 783 C C . GLU A 1 96 ? -1.976 -7.540 10.248 1.00 98.56 96 GLU A C 1
ATOM 785 O O . GLU A 1 96 ? -2.602 -8.183 11.079 1.00 98.56 96 GLU A O 1
ATOM 790 N N . GLY A 1 97 ? -2.590 -6.761 9.348 1.00 98.56 97 GLY A N 1
ATOM 791 C CA . GLY A 1 97 ? -4.052 -6.625 9.284 1.00 98.56 97 GLY A CA 1
ATOM 792 C C . GLY A 1 97 ? -4.778 -7.953 9.028 1.00 98.56 97 GLY A C 1
ATOM 793 O O . GLY A 1 97 ? -5.780 -8.239 9.677 1.00 98.56 97 GLY A O 1
ATOM 794 N N . ILE A 1 98 ? -4.251 -8.799 8.135 1.00 98.50 98 ILE A N 1
ATOM 795 C CA . ILE A 1 98 ? -4.794 -10.146 7.881 1.00 98.50 98 ILE A CA 1
ATOM 796 C C . ILE A 1 98 ? -4.661 -11.028 9.123 1.00 98.50 98 ILE A C 1
ATOM 798 O O . ILE A 1 98 ? -5.618 -11.704 9.494 1.00 98.50 98 ILE A O 1
ATOM 802 N N . ASN A 1 99 ? -3.496 -11.014 9.778 1.00 98.31 99 ASN A N 1
ATOM 803 C CA . ASN A 1 99 ? -3.283 -11.797 10.997 1.00 98.31 99 ASN A CA 1
ATOM 804 C C . ASN A 1 99 ? -4.191 -11.323 12.132 1.00 98.31 99 ASN A C 1
ATOM 806 O O . ASN A 1 99 ? -4.791 -12.156 12.800 1.00 98.31 99 ASN A O 1
ATOM 810 N N . LEU A 1 100 ? -4.369 -10.012 12.296 1.00 98.25 100 LEU A N 1
ATOM 811 C CA . LEU A 1 100 ? -5.302 -9.453 13.267 1.00 98.25 100 LEU A CA 1
ATOM 812 C C . LEU A 1 100 ? -6.698 -10.032 13.053 1.00 98.25 100 LEU A C 1
ATOM 814 O O . LEU A 1 100 ? -7.271 -10.565 13.995 1.00 98.25 100 LEU A O 1
ATOM 818 N N . VAL A 1 101 ? -7.229 -10.001 11.827 1.00 97.81 101 VAL A N 1
ATOM 819 C CA . VAL A 1 101 ? -8.550 -10.582 11.539 1.00 97.81 101 VAL A CA 1
ATOM 820 C C . VAL A 1 101 ? -8.562 -12.091 11.795 1.00 97.81 101 VAL A C 1
ATOM 822 O O . VAL A 1 101 ? -9.502 -12.588 12.407 1.00 97.81 101 VAL A O 1
ATOM 825 N N . ALA A 1 102 ? -7.524 -12.825 11.395 1.00 96.19 102 ALA A N 1
ATOM 826 C CA . ALA A 1 102 ? -7.452 -14.269 11.614 1.00 96.19 102 ALA A CA 1
ATOM 827 C C . ALA A 1 102 ? -7.467 -14.650 13.108 1.00 96.19 102 ALA A C 1
ATOM 829 O O . ALA A 1 102 ? -8.248 -15.511 13.503 1.00 96.19 102 ALA A O 1
ATOM 830 N N . TYR A 1 103 ? -6.659 -13.989 13.939 1.00 96.25 103 TYR A N 1
ATOM 831 C CA . TYR A 1 103 ? -6.532 -14.300 15.367 1.00 96.25 103 TYR A CA 1
ATOM 832 C C . TYR A 1 103 ? -7.665 -13.714 16.210 1.00 96.25 103 TYR A C 1
ATOM 834 O O . TYR A 1 103 ? -8.181 -14.356 17.116 1.00 96.25 103 TYR A O 1
ATOM 842 N N . SER A 1 104 ? -8.084 -12.485 15.918 1.00 95.88 104 SER A N 1
ATOM 843 C CA . SER A 1 104 ? -9.152 -11.829 16.669 1.00 95.88 104 SER A CA 1
ATOM 844 C C . SER A 1 104 ? -10.525 -12.359 16.263 1.00 95.88 104 SER A C 1
ATOM 846 O O . SER A 1 104 ? -11.303 -12.794 17.109 1.00 95.88 104 SER A O 1
ATOM 848 N N . TRP A 1 105 ? -10.837 -12.351 14.967 1.00 95.75 105 TRP A N 1
ATOM 849 C CA . TRP A 1 105 ? -12.141 -12.784 14.477 1.00 95.75 105 TRP A CA 1
ATOM 850 C C . TRP A 1 105 ? -12.153 -14.289 14.173 1.00 95.75 105 TRP A C 1
ATOM 852 O O . TRP A 1 105 ? -12.979 -15.022 14.707 1.00 95.75 105 TRP A O 1
ATOM 862 N N . GLY A 1 106 ? -11.210 -14.781 13.370 1.00 93.38 106 GLY A N 1
ATOM 863 C CA . GLY A 1 106 ? -11.218 -16.169 12.897 1.00 93.38 106 GLY A CA 1
ATOM 864 C C . GLY A 1 106 ? -11.243 -17.210 14.022 1.00 93.38 106 GLY A C 1
ATOM 865 O O . GLY A 1 106 ? -12.128 -18.060 14.034 1.00 93.38 106 GLY A O 1
ATOM 866 N N . GLU A 1 107 ? -10.346 -17.111 15.006 1.00 92.31 107 GLU A N 1
ATOM 867 C CA . GLU A 1 107 ? -10.278 -18.073 16.124 1.00 92.31 107 GLU A CA 1
ATOM 868 C C . GLU A 1 107 ? -11.504 -18.056 17.050 1.00 92.31 107 GLU A C 1
ATOM 870 O O . GLU A 1 107 ? -11.749 -19.029 17.759 1.00 92.31 107 GLU A O 1
ATOM 875 N N . ASN A 1 108 ? -12.286 -16.974 17.049 1.00 90.69 108 ASN A N 1
ATOM 876 C CA . ASN A 1 108 ? -13.440 -16.819 17.938 1.00 90.69 108 ASN A CA 1
ATOM 877 C C . ASN A 1 108 ? -14.776 -17.130 17.253 1.00 90.69 108 ASN A C 1
ATOM 879 O O . ASN A 1 108 ? -15.770 -17.372 17.938 1.00 90.69 108 ASN A O 1
ATOM 883 N N . TYR A 1 109 ? -14.813 -17.108 15.918 1.00 90.19 109 TYR A N 1
ATOM 884 C CA . TYR A 1 109 ? -16.055 -17.188 15.148 1.00 90.19 109 TYR A CA 1
ATOM 885 C C . TYR A 1 109 ? -16.076 -18.306 14.094 1.00 90.19 109 TYR A C 1
ATOM 887 O O . TYR A 1 109 ? -17.121 -18.513 13.483 1.00 90.19 109 TYR A O 1
ATOM 895 N N . ILE A 1 110 ? -14.976 -19.042 13.886 1.00 90.88 110 ILE A N 1
ATOM 896 C CA . ILE A 1 110 ? -14.913 -20.181 12.956 1.00 90.88 110 ILE A CA 1
ATOM 897 C C . ILE A 1 110 ? -14.731 -21.484 13.739 1.00 90.88 110 ILE A C 1
ATOM 899 O O . ILE A 1 110 ? -13.723 -21.675 14.417 1.00 90.88 110 ILE A O 1
ATOM 903 N N . ASN A 1 111 ? -15.671 -22.418 13.588 1.00 89.81 111 ASN A N 1
ATOM 904 C CA . ASN A 1 111 ? -15.607 -23.753 14.176 1.00 89.81 111 ASN A CA 1
ATOM 905 C C . ASN A 1 111 ? -15.430 -24.843 13.113 1.00 89.81 111 ASN A C 1
ATOM 907 O O . ASN A 1 111 ? -15.603 -24.645 11.909 1.00 89.81 111 ASN A O 1
ATOM 911 N N . THR A 1 112 ? -15.083 -26.046 13.573 1.00 89.62 112 THR A N 1
ATOM 912 C CA . THR A 1 112 ? -14.967 -27.213 12.689 1.00 89.62 112 THR A CA 1
ATOM 913 C C . THR A 1 112 ? -16.316 -27.517 12.037 1.00 89.62 112 THR A C 1
ATOM 915 O O . THR A 1 112 ? -17.291 -27.791 12.730 1.00 89.62 112 THR A O 1
ATOM 918 N N . GLY A 1 113 ? -16.342 -27.526 10.703 1.00 89.44 113 GLY A N 1
ATOM 919 C CA . GLY A 1 113 ? -17.544 -27.786 9.906 1.00 89.44 113 GLY A CA 1
ATOM 920 C C . GLY A 1 113 ? -18.232 -26.530 9.362 1.00 89.44 113 GLY A C 1
ATOM 921 O O . GLY A 1 113 ? -19.133 -26.667 8.535 1.00 89.44 113 GLY A O 1
ATOM 922 N N . ASP A 1 114 ? -17.792 -25.334 9.762 1.00 88.06 114 ASP A N 1
ATOM 923 C CA . ASP A 1 114 ? -18.341 -24.076 9.256 1.00 88.06 114 ASP A CA 1
ATOM 924 C C . ASP A 1 114 ? -17.869 -23.763 7.827 1.00 88.06 114 ASP A C 1
ATOM 926 O O . ASP A 1 114 ? -16.784 -24.154 7.392 1.00 88.06 114 ASP A O 1
ATOM 930 N N . ASN A 1 115 ? -18.682 -22.982 7.111 1.00 78.56 115 ASN A N 1
ATOM 931 C CA . ASN A 1 115 ? -18.287 -22.302 5.879 1.00 78.56 115 ASN A CA 1
ATOM 932 C C . ASN A 1 115 ? -18.190 -20.794 6.156 1.00 78.56 115 ASN A C 1
ATOM 934 O O . ASN A 1 115 ? -19.089 -20.217 6.765 1.00 78.56 115 ASN A O 1
ATOM 938 N N . ILE A 1 116 ? -17.115 -20.146 5.701 1.00 74.88 116 ILE A N 1
ATOM 939 C CA . ILE A 1 116 ? -16.857 -18.721 5.960 1.00 74.88 116 ILE A CA 1
ATOM 940 C C . ILE A 1 116 ? -17.628 -17.860 4.948 1.00 74.88 116 ILE A C 1
ATOM 942 O O . ILE A 1 116 ? -17.457 -18.027 3.742 1.00 74.88 116 ILE A O 1
ATOM 946 N N . ILE A 1 117 ? -18.451 -16.924 5.435 1.00 80.75 117 ILE A N 1
ATOM 947 C CA . ILE A 1 117 ? -19.202 -15.954 4.604 1.00 80.75 117 ILE A CA 1
ATOM 948 C C . ILE A 1 117 ? -18.594 -14.539 4.685 1.00 80.75 117 ILE A C 1
ATOM 950 O O . ILE A 1 117 ? -18.865 -13.691 3.839 1.00 80.75 117 ILE A O 1
ATOM 954 N N . THR A 1 118 ? -17.731 -14.286 5.667 1.00 90.62 118 THR A N 1
ATOM 955 C CA . THR A 1 118 ? -17.064 -12.995 5.863 1.00 90.62 118 THR A CA 1
ATOM 956 C C . THR A 1 118 ? -15.995 -12.741 4.807 1.00 90.62 118 THR A C 1
ATOM 958 O O . THR A 1 118 ? -15.165 -13.606 4.524 1.00 90.62 118 THR A O 1
ATOM 961 N N . VAL A 1 119 ? -15.996 -11.533 4.242 1.00 96.56 119 VAL A N 1
ATOM 962 C CA . VAL A 1 119 ? -15.114 -11.152 3.134 1.00 96.56 119 VAL A CA 1
ATOM 963 C C . VAL A 1 119 ? -14.031 -10.193 3.615 1.00 96.56 119 VAL A C 1
ATOM 965 O O . VAL A 1 119 ? -14.288 -9.015 3.874 1.00 96.56 119 VAL A O 1
ATOM 968 N N . LEU A 1 120 ? -12.795 -10.691 3.658 1.00 98.00 120 LEU A N 1
ATOM 969 C CA . LEU A 1 120 ? -11.588 -9.876 3.757 1.00 98.00 120 LEU A CA 1
ATOM 970 C C . LEU A 1 120 ? -10.985 -9.688 2.366 1.00 98.00 120 LEU A C 1
ATOM 972 O O . LEU A 1 120 ? -10.731 -10.663 1.659 1.00 98.00 120 LEU A O 1
ATOM 976 N N . ILE A 1 121 ? -10.708 -8.441 1.991 1.00 98.50 121 ILE A N 1
ATOM 977 C CA . ILE A 1 121 ? -10.015 -8.112 0.744 1.00 98.50 121 ILE A CA 1
ATOM 978 C C . ILE A 1 121 ? -8.564 -7.729 1.038 1.00 98.50 121 ILE A C 1
ATOM 980 O O . ILE A 1 121 ? -8.297 -6.738 1.723 1.00 98.50 121 ILE A O 1
ATOM 984 N N . ASP A 1 122 ? -7.625 -8.486 0.461 1.00 98.44 122 ASP A N 1
ATOM 985 C CA . ASP A 1 122 ? -6.235 -8.044 0.331 1.00 98.44 122 ASP A CA 1
ATOM 986 C C . ASP A 1 122 ? -6.139 -6.990 -0.777 1.00 98.44 122 ASP A C 1
ATOM 988 O O . ASP A 1 122 ? -6.075 -7.279 -1.974 1.00 98.44 122 ASP A O 1
ATOM 992 N N . GLY A 1 123 ? -6.161 -5.735 -0.347 1.00 98.06 123 GLY A N 1
ATOM 993 C CA . GLY A 1 123 ? -6.107 -4.562 -1.195 1.00 98.06 123 GLY A CA 1
ATOM 994 C C . GLY A 1 123 ? -4.703 -4.033 -1.452 1.00 98.06 123 GLY A C 1
ATOM 995 O O . GLY A 1 123 ? -4.582 -2.931 -1.989 1.00 98.06 123 GLY A O 1
ATOM 996 N N . ALA A 1 124 ? -3.642 -4.759 -1.075 1.00 97.50 124 ALA A N 1
ATOM 997 C CA . ALA A 1 124 ? -2.281 -4.224 -1.046 1.00 97.50 124 ALA A CA 1
ATOM 998 C C . ALA A 1 124 ? -1.764 -3.725 -2.407 1.00 97.50 124 ALA A C 1
ATOM 1000 O O . ALA A 1 124 ? -0.896 -2.856 -2.427 1.00 97.50 124 ALA A O 1
ATOM 1001 N N . GLN A 1 125 ? -2.276 -4.257 -3.523 1.00 96.50 125 GLN A N 1
ATOM 1002 C CA . GLN A 1 125 ? -2.017 -3.727 -4.873 1.00 96.50 125 GLN A CA 1
ATOM 1003 C C . GLN A 1 125 ? -3.178 -2.871 -5.395 1.00 96.50 125 GLN A C 1
ATOM 1005 O O . GLN A 1 125 ? -2.959 -1.842 -6.031 1.00 96.50 125 GLN A O 1
ATOM 1010 N N . ALA A 1 126 ? -4.426 -3.257 -5.109 1.00 95.56 126 ALA A N 1
ATOM 1011 C CA . ALA A 1 126 ? -5.601 -2.563 -5.632 1.00 95.56 126 ALA A CA 1
ATOM 1012 C C . ALA A 1 126 ? -5.671 -1.099 -5.169 1.00 95.56 126 ALA A C 1
ATOM 1014 O O . ALA A 1 126 ? -5.970 -0.217 -5.974 1.00 95.56 126 ALA A O 1
ATOM 1015 N N . ILE A 1 127 ? -5.294 -0.824 -3.912 1.00 96.75 127 ILE A N 1
ATOM 1016 C CA . ILE A 1 127 ? -5.273 0.536 -3.359 1.00 96.75 127 ILE A CA 1
ATOM 1017 C C . ILE A 1 127 ? -4.296 1.463 -4.088 1.00 96.75 127 ILE A C 1
ATOM 1019 O O . ILE A 1 127 ? -4.417 2.678 -3.975 1.00 96.75 127 ILE A O 1
ATOM 1023 N N . VAL A 1 128 ? -3.327 0.923 -4.833 1.00 95.56 128 VAL A N 1
ATOM 1024 C CA . VAL A 1 128 ? -2.350 1.705 -5.603 1.00 95.56 128 VAL A CA 1
ATOM 1025 C C . VAL A 1 128 ? -2.951 2.112 -6.947 1.00 95.56 128 VAL A C 1
ATOM 1027 O O . VAL A 1 128 ? -2.937 3.291 -7.295 1.00 95.56 128 VAL A O 1
ATOM 1030 N N . HIS A 1 129 ? -3.630 1.190 -7.629 1.00 94.75 129 HIS A N 1
ATOM 1031 C CA . HIS A 1 129 ? -4.037 1.356 -9.033 1.00 94.75 129 HIS A CA 1
ATOM 1032 C C . HIS A 1 129 ? -5.506 1.750 -9.255 1.00 94.75 129 HIS A C 1
ATOM 1034 O O . HIS A 1 129 ? -5.855 2.254 -10.324 1.00 94.75 129 HIS A O 1
ATOM 1040 N N . HIS A 1 130 ? -6.379 1.544 -8.264 1.00 92.19 130 HIS A N 1
ATOM 1041 C CA . HIS A 1 130 ? -7.827 1.743 -8.408 1.00 92.19 130 HIS A CA 1
ATOM 1042 C C . HIS A 1 130 ? -8.408 2.626 -7.308 1.00 92.19 130 HIS A C 1
ATOM 1044 O O . HIS A 1 130 ? -7.880 2.656 -6.196 1.00 92.19 130 HIS A O 1
ATOM 1050 N N . ASP A 1 131 ? -9.486 3.341 -7.616 1.00 93.38 131 ASP A N 1
ATOM 1051 C CA . ASP A 1 131 ? -10.320 3.947 -6.581 1.00 93.38 131 ASP A CA 1
ATOM 1052 C C . ASP A 1 131 ? -10.990 2.838 -5.770 1.00 93.38 131 ASP A C 1
ATOM 1054 O O . ASP A 1 131 ? -11.528 1.879 -6.331 1.00 93.38 131 ASP A O 1
ATOM 1058 N N . VAL A 1 132 ? -10.926 2.960 -4.448 1.00 96.75 132 VAL A N 1
ATOM 1059 C CA . VAL A 1 132 ? -11.470 1.975 -3.515 1.00 96.75 132 VAL A CA 1
ATOM 1060 C C . VAL A 1 132 ? -12.586 2.637 -2.732 1.00 96.75 132 VAL A C 1
ATOM 1062 O O . VAL A 1 132 ? -12.376 3.644 -2.068 1.00 96.75 132 VAL A O 1
ATOM 1065 N N . ASP A 1 133 ? -13.767 2.038 -2.817 1.00 98.56 133 ASP A N 1
ATOM 1066 C CA . ASP A 1 133 ? -14.946 2.436 -2.063 1.00 98.56 133 ASP A CA 1
ATOM 1067 C C . ASP A 1 133 ? -15.431 1.214 -1.285 1.00 98.56 133 ASP A C 1
ATOM 1069 O O . ASP A 1 133 ? -16.108 0.337 -1.830 1.00 98.56 133 ASP A O 1
ATOM 1073 N N . VAL A 1 134 ? -15.032 1.124 -0.016 1.00 98.69 134 VAL A N 1
ATOM 1074 C CA . VAL A 1 134 ? -15.319 -0.051 0.821 1.00 98.69 134 VAL A CA 1
ATOM 1075 C C . VAL A 1 134 ? -16.813 -0.207 1.103 1.00 98.69 134 VAL A C 1
ATOM 1077 O O . VAL A 1 134 ? -17.290 -1.331 1.248 1.00 98.69 134 VAL A O 1
ATOM 1080 N N . GLN A 1 135 ? -17.579 0.890 1.093 1.00 98.56 135 GLN A N 1
ATOM 1081 C CA . GLN A 1 135 ? -19.036 0.845 1.224 1.00 98.56 135 GLN A CA 1
ATOM 1082 C C . GLN A 1 135 ? -19.690 0.249 -0.023 1.00 98.56 135 GLN A C 1
ATOM 1084 O O . GLN A 1 135 ? -20.555 -0.618 0.094 1.00 98.56 135 GLN A O 1
ATOM 1089 N N . LYS A 1 136 ? -19.259 0.667 -1.218 1.00 98.31 136 LYS A N 1
ATOM 1090 C CA . LYS A 1 136 ? -19.768 0.125 -2.486 1.00 98.31 136 LYS A CA 1
ATOM 1091 C C . LYS A 1 136 ? -19.358 -1.330 -2.704 1.00 98.31 136 LYS A C 1
ATOM 1093 O O . LYS A 1 136 ? -20.156 -2.114 -3.210 1.00 98.31 136 LYS A O 1
ATOM 1098 N N . ILE A 1 137 ? -18.124 -1.683 -2.344 1.00 97.94 137 ILE A N 1
ATOM 1099 C CA . ILE A 1 137 ? -17.628 -3.066 -2.391 1.00 97.94 137 ILE A CA 1
ATOM 1100 C C . ILE A 1 137 ? -18.358 -3.935 -1.356 1.00 97.94 137 ILE A C 1
ATOM 1102 O O . ILE A 1 137 ? -18.569 -5.123 -1.591 1.00 97.94 137 ILE A O 1
ATOM 1106 N N . ASN A 1 138 ? -18.769 -3.336 -0.233 1.00 97.62 138 ASN A N 1
ATOM 1107 C CA . ASN A 1 138 ? -19.450 -3.982 0.887 1.00 97.62 138 ASN A CA 1
ATOM 1108 C C . ASN A 1 138 ? -18.646 -5.135 1.526 1.00 97.62 138 ASN A C 1
ATOM 1110 O O . ASN A 1 138 ? -19.223 -6.059 2.103 1.00 97.62 138 ASN A O 1
ATOM 1114 N N . CYS A 1 139 ? -17.314 -5.078 1.450 1.00 98.25 139 CYS A N 1
ATOM 1115 C CA . CYS A 1 139 ? -16.441 -6.013 2.158 1.00 98.25 139 CYS A CA 1
ATOM 1116 C C . CYS A 1 139 ? -16.500 -5.785 3.670 1.00 98.25 139 CYS A C 1
ATOM 1118 O O . CYS A 1 139 ? -16.721 -4.666 4.132 1.00 98.25 139 CYS A O 1
ATOM 1120 N N . ASP A 1 140 ? -16.265 -6.842 4.440 1.00 98.44 140 ASP A N 1
ATOM 1121 C CA . ASP A 1 140 ? -16.241 -6.770 5.901 1.00 98.44 140 ASP A CA 1
ATOM 1122 C C . ASP A 1 140 ? -14.911 -6.226 6.411 1.00 98.44 140 ASP A C 1
ATOM 1124 O O . ASP A 1 140 ? -14.894 -5.441 7.358 1.00 98.44 140 ASP A O 1
ATOM 1128 N N . PHE A 1 141 ? -13.822 -6.592 5.728 1.00 98.81 141 PHE A N 1
ATOM 1129 C CA . PHE A 1 141 ? -12.477 -6.094 5.982 1.00 98.81 141 PHE A CA 1
ATOM 1130 C C . PHE A 1 141 ? -11.758 -5.733 4.683 1.00 98.81 141 PHE A C 1
ATOM 1132 O O . PHE A 1 141 ? -11.922 -6.396 3.656 1.00 98.81 141 PHE A O 1
ATOM 1139 N N . TYR A 1 142 ? -10.899 -4.719 4.744 1.00 98.88 142 TYR A N 1
ATOM 1140 C CA . TYR A 1 142 ? -10.016 -4.334 3.644 1.00 98.88 142 TYR A CA 1
ATOM 1141 C C . TYR A 1 142 ? -8.645 -3.965 4.201 1.00 98.88 142 TYR A C 1
ATOM 1143 O O . TYR A 1 142 ? -8.552 -3.158 5.123 1.00 98.88 142 TYR A O 1
ATOM 1151 N N . VAL A 1 143 ? -7.571 -4.527 3.647 1.00 98.88 143 VAL A N 1
ATOM 1152 C CA . VAL A 1 143 ? -6.207 -4.259 4.126 1.00 98.88 143 VAL A CA 1
ATOM 1153 C C . VAL A 1 143 ? -5.315 -3.670 3.046 1.00 98.88 143 VAL A C 1
ATOM 1155 O O . VAL A 1 143 ? -5.429 -4.015 1.871 1.00 98.88 143 VAL A O 1
ATOM 1158 N N . PHE A 1 144 ? -4.370 -2.816 3.441 1.00 98.81 144 PHE A N 1
ATOM 1159 C CA . PHE A 1 144 ? -3.272 -2.411 2.564 1.00 98.81 144 PHE A CA 1
ATOM 1160 C C . PHE A 1 144 ? -2.009 -1.981 3.325 1.00 98.81 144 PHE A C 1
ATOM 1162 O O . PHE A 1 144 ? -2.027 -1.740 4.531 1.00 98.81 144 PHE A O 1
ATOM 1169 N N . SER A 1 145 ? -0.891 -1.881 2.597 1.00 98.75 145 SER A N 1
ATOM 1170 C CA . SER A 1 145 ? 0.415 -1.467 3.129 1.00 98.75 145 SER A CA 1
ATOM 1171 C C . SER A 1 145 ? 0.836 -0.099 2.593 1.00 98.75 145 SER A C 1
ATOM 1173 O O . SER A 1 145 ? 0.789 0.133 1.385 1.00 98.75 145 SER A O 1
ATOM 1175 N N . GLY A 1 146 ? 1.343 0.776 3.466 1.00 98.50 146 GLY A N 1
ATOM 1176 C CA . GLY A 1 146 ? 1.765 2.129 3.097 1.00 98.50 146 GLY A CA 1
ATOM 1177 C C . GLY A 1 146 ? 2.942 2.169 2.120 1.00 98.50 146 GLY A C 1
ATOM 1178 O O . GLY A 1 146 ? 2.930 2.959 1.182 1.00 98.50 146 GLY A O 1
ATOM 1179 N N . HIS A 1 147 ? 3.914 1.261 2.259 1.00 98.44 147 HIS A N 1
ATOM 1180 C CA . HIS A 1 147 ? 5.119 1.235 1.412 1.00 98.44 147 HIS A CA 1
ATOM 1181 C C . HIS A 1 147 ? 4.868 0.909 -0.071 1.00 98.44 147 HIS A C 1
ATOM 1183 O O . HIS A 1 147 ? 5.742 1.123 -0.910 1.00 98.44 147 HIS A O 1
ATOM 1189 N N . LYS A 1 148 ? 3.682 0.396 -0.416 1.00 98.06 148 LYS A N 1
ATOM 1190 C CA . LYS A 1 148 ? 3.246 0.233 -1.813 1.00 98.06 148 LYS A CA 1
ATOM 1191 C C . LYS A 1 148 ? 2.507 1.464 -2.333 1.00 98.06 148 LYS A C 1
ATOM 1193 O O . LYS A 1 148 ? 2.514 1.724 -3.527 1.00 98.06 148 LYS A O 1
ATOM 1198 N N . LEU A 1 149 ? 1.931 2.254 -1.430 1.00 97.88 149 LEU A N 1
ATOM 1199 C CA . LEU A 1 149 ? 1.175 3.473 -1.707 1.00 97.88 149 LEU A CA 1
ATOM 1200 C C . LEU A 1 149 ? 2.057 4.726 -1.558 1.00 97.88 149 LEU A C 1
ATOM 1202 O O . LEU A 1 149 ? 1.633 5.724 -0.987 1.00 97.88 149 LEU A O 1
ATOM 1206 N N . TYR A 1 150 ? 3.314 4.657 -2.013 1.00 98.44 150 TYR A N 1
ATOM 1207 C CA . TYR A 1 150 ? 4.312 5.742 -1.933 1.00 98.44 150 TYR A CA 1
ATOM 1208 C C . TYR A 1 150 ? 4.601 6.281 -0.511 1.00 98.44 150 TYR A C 1
ATOM 1210 O O . TYR A 1 150 ? 5.264 7.309 -0.360 1.00 98.44 150 TYR A O 1
ATOM 1218 N N . GLY A 1 151 ? 4.118 5.595 0.529 1.00 98.38 151 GLY A N 1
ATOM 1219 C CA . GLY A 1 151 ? 4.319 5.921 1.937 1.00 98.38 151 GLY A CA 1
ATOM 1220 C C . GLY A 1 151 ? 5.504 5.175 2.561 1.00 98.38 151 GLY A C 1
ATOM 1221 O O . GLY A 1 151 ? 6.209 4.425 1.883 1.00 98.38 151 GLY A O 1
ATOM 1222 N N . PRO A 1 152 ? 5.762 5.380 3.861 1.00 98.00 152 PRO A N 1
ATOM 1223 C CA . PRO A 1 152 ? 6.848 4.710 4.571 1.00 98.00 152 PRO A CA 1
ATOM 1224 C C . PRO A 1 152 ? 6.569 3.214 4.830 1.00 98.00 152 PRO A C 1
ATOM 1226 O O . PRO A 1 152 ? 5.415 2.774 4.816 1.00 98.00 152 PRO A O 1
ATOM 1229 N N . PRO A 1 153 ? 7.617 2.403 5.076 1.00 97.38 153 PRO A N 1
ATOM 1230 C CA . PRO A 1 153 ? 7.470 1.047 5.602 1.00 97.38 153 PRO A CA 1
ATOM 1231 C C . PRO A 1 153 ? 7.041 1.048 7.075 1.00 97.38 153 PRO A C 1
ATOM 1233 O O . PRO A 1 153 ? 7.139 2.057 7.771 1.00 97.38 153 PRO A O 1
ATOM 1236 N N . GLY A 1 154 ? 6.585 -0.110 7.560 1.00 97.69 154 GLY A N 1
ATOM 1237 C CA . GLY A 1 154 ? 6.169 -0.279 8.957 1.00 97.69 154 GLY A CA 1
ATOM 1238 C C . GLY A 1 154 ? 4.858 0.427 9.309 1.00 97.69 154 GLY A C 1
ATOM 1239 O O . GLY A 1 154 ? 4.603 0.678 10.486 1.00 97.69 154 GLY A O 1
ATOM 1240 N N . ILE A 1 155 ? 4.052 0.772 8.303 1.00 98.56 155 ILE A N 1
ATOM 1241 C CA . ILE A 1 155 ? 2.683 1.254 8.458 1.00 98.56 155 ILE A CA 1
ATOM 1242 C C . ILE A 1 155 ? 1.792 0.662 7.359 1.00 98.56 155 ILE A C 1
ATOM 1244 O O . ILE A 1 155 ? 2.175 0.524 6.193 1.00 98.56 155 ILE A O 1
ATOM 1248 N N . GLY A 1 156 ? 0.576 0.322 7.741 1.00 98.69 156 GLY A N 1
ATOM 1249 C CA . GLY A 1 156 ? -0.509 -0.164 6.916 1.00 98.69 156 GLY A CA 1
ATOM 1250 C C . GLY A 1 156 ? -1.831 0.092 7.616 1.00 98.69 156 GLY A C 1
ATOM 1251 O O . GLY A 1 156 ? -1.887 0.681 8.698 1.00 98.69 156 GLY A O 1
ATOM 1252 N N . VAL A 1 157 ? -2.899 -0.339 6.967 1.00 98.88 157 VAL A N 1
ATOM 1253 C CA . VAL A 1 157 ? -4.260 -0.084 7.418 1.00 98.88 157 VAL A CA 1
ATOM 1254 C C . VAL A 1 157 ? -5.062 -1.365 7.317 1.00 98.88 157 VAL A C 1
ATOM 1256 O O . VAL A 1 157 ? -4.997 -2.066 6.305 1.00 98.88 157 VAL A O 1
ATOM 1259 N N . LEU A 1 158 ? -5.838 -1.622 8.361 1.00 98.88 158 LEU A N 1
ATOM 1260 C CA . LEU A 1 158 ? -6.991 -2.503 8.337 1.00 98.88 158 LEU A CA 1
ATOM 1261 C C . LEU A 1 158 ? -8.242 -1.630 8.451 1.00 98.88 158 LEU A C 1
ATOM 1263 O O . LEU A 1 158 ? -8.441 -0.946 9.450 1.00 98.88 158 LEU A O 1
ATOM 1267 N N . TYR A 1 159 ? -9.080 -1.662 7.425 1.00 98.88 159 TYR A N 1
ATOM 1268 C CA . TYR A 1 159 ? -10.476 -1.267 7.525 1.00 98.88 159 TYR A CA 1
ATOM 1269 C C . TYR A 1 159 ? -11.303 -2.467 7.987 1.00 98.88 159 TYR A C 1
ATOM 1271 O O . TYR A 1 159 ? -11.097 -3.578 7.489 1.00 98.88 159 TYR A O 1
ATOM 1279 N N . GLY A 1 160 ? -12.268 -2.237 8.873 1.00 98.62 160 GLY A N 1
ATOM 1280 C CA . GLY A 1 160 ? -13.319 -3.201 9.178 1.00 98.62 160 GLY A CA 1
ATOM 1281 C C . GLY A 1 160 ? -14.640 -2.511 9.496 1.00 98.62 160 GLY A C 1
ATOM 1282 O O . GLY A 1 160 ? -14.643 -1.442 10.104 1.00 98.62 160 GLY A O 1
ATOM 1283 N N . LYS A 1 161 ? -15.767 -3.121 9.115 1.00 98.44 161 LYS A N 1
ATOM 1284 C CA . LYS A 1 161 ? -17.095 -2.599 9.483 1.00 98.44 161 LYS A CA 1
ATOM 1285 C C . LYS A 1 161 ? -17.206 -2.454 10.997 1.00 98.44 161 LYS A C 1
ATOM 1287 O O . LYS A 1 161 ? -16.880 -3.392 11.732 1.00 98.44 161 LYS A O 1
ATOM 1292 N N . LYS A 1 162 ? -17.691 -1.300 11.462 1.00 96.94 162 LYS A N 1
ATOM 1293 C CA . LYS A 1 162 ? -17.722 -0.964 12.892 1.00 96.94 162 LYS A CA 1
ATOM 1294 C C . LYS A 1 162 ? -18.377 -2.050 13.749 1.00 96.94 162 LYS A C 1
ATOM 1296 O O . LYS A 1 162 ? -17.820 -2.429 14.774 1.00 96.94 162 LYS A O 1
ATOM 1301 N N . GLU A 1 163 ? -19.519 -2.574 13.319 1.00 95.81 163 GLU A N 1
ATOM 1302 C CA . GLU A 1 163 ? -20.272 -3.607 14.031 1.00 95.81 163 GLU A CA 1
ATOM 1303 C C . GLU A 1 163 ? -19.489 -4.917 14.217 1.00 95.81 163 GLU A C 1
ATOM 1305 O O . GLU A 1 163 ? -19.614 -5.563 15.256 1.00 95.81 163 GLU A O 1
ATOM 1310 N N . ILE A 1 164 ? -18.642 -5.279 13.248 1.00 96.25 164 ILE A N 1
ATOM 1311 C CA . ILE A 1 164 ? -17.786 -6.469 13.322 1.00 96.25 164 ILE A CA 1
ATOM 1312 C C . ILE A 1 164 ? -16.581 -6.172 14.211 1.00 96.25 164 ILE A C 1
ATOM 1314 O O . ILE A 1 164 ? -16.243 -6.952 15.100 1.00 96.25 164 ILE A O 1
ATOM 1318 N N . LEU A 1 165 ? -15.952 -5.009 14.014 1.00 97.38 165 LEU A N 1
ATOM 1319 C CA . LEU A 1 165 ? -14.830 -4.594 14.842 1.00 97.38 165 LEU A CA 1
ATOM 1320 C C . LEU A 1 165 ? -15.226 -4.509 16.311 1.00 97.38 165 LEU A C 1
ATOM 1322 O O . LEU A 1 165 ? -14.428 -4.906 17.147 1.00 97.38 165 LEU A O 1
ATOM 1326 N N . ASP A 1 166 ? -16.426 -4.035 16.649 1.00 95.44 166 ASP A N 1
ATOM 1327 C CA . ASP A 1 166 ? -16.904 -3.935 18.030 1.00 95.44 166 ASP A CA 1
ATOM 1328 C C . ASP A 1 166 ? -17.047 -5.318 18.697 1.00 95.44 166 ASP A C 1
ATOM 1330 O O . ASP A 1 166 ? -16.673 -5.448 19.865 1.00 95.44 166 ASP A O 1
ATOM 1334 N N . SER A 1 167 ? -17.465 -6.362 17.967 1.00 94.19 167 SER A N 1
ATOM 1335 C CA . SER A 1 167 ? -17.627 -7.726 18.508 1.00 94.19 167 SER A CA 1
ATOM 1336 C C . SER A 1 167 ? -16.319 -8.519 18.621 1.00 94.19 167 SER A C 1
ATOM 1338 O O . SER A 1 167 ? -16.239 -9.511 19.346 1.00 94.19 167 SER A O 1
ATOM 1340 N N . MET A 1 168 ? -15.278 -8.105 17.908 1.00 95.06 168 MET A N 1
ATOM 1341 C CA . MET A 1 168 ? -13.980 -8.775 17.903 1.00 95.06 168 MET A CA 1
ATOM 1342 C C . MET A 1 168 ? -13.211 -8.584 19.230 1.00 95.06 168 MET A C 1
ATOM 1344 O O . MET A 1 168 ? -13.079 -7.449 19.698 1.00 95.06 168 MET A O 1
ATOM 1348 N N . PRO A 1 169 ? -12.655 -9.639 19.854 1.00 94.31 169 PRO A N 1
ATOM 1349 C CA . PRO A 1 169 ? -11.751 -9.483 20.993 1.00 94.31 169 PRO A CA 1
ATOM 1350 C C . PRO A 1 169 ? -10.417 -8.848 20.559 1.00 94.31 169 PRO A C 1
ATOM 1352 O O . PRO A 1 169 ? -10.031 -8.958 19.400 1.00 94.31 169 PRO A O 1
ATOM 1355 N N . PRO A 1 170 ? -9.677 -8.171 21.444 1.00 93.06 170 PRO A N 1
ATOM 1356 C CA . PRO A 1 170 ? -8.351 -7.647 21.107 1.00 93.06 170 PRO A CA 1
ATOM 1357 C C . PRO A 1 170 ? -7.377 -8.780 20.748 1.00 93.06 170 PRO A C 1
ATOM 1359 O O . PRO A 1 170 ? -7.489 -9.885 21.274 1.00 93.06 170 PRO A O 1
ATOM 1362 N N . TRP A 1 171 ? -6.412 -8.491 19.870 1.00 93.00 171 TRP A N 1
ATOM 1363 C CA . TRP A 1 171 ? -5.362 -9.441 19.484 1.00 93.00 171 TRP A CA 1
ATOM 1364 C C . TRP A 1 171 ? -4.086 -9.239 20.306 1.00 93.00 171 TRP A C 1
ATOM 1366 O O . TRP A 1 171 ? -3.723 -10.093 21.112 1.00 93.00 171 TRP A O 1
ATOM 1376 N N . GLU A 1 172 ? -3.423 -8.092 20.144 1.00 88.75 172 GLU A N 1
ATOM 1377 C CA . GLU A 1 172 ? -2.278 -7.718 20.974 1.00 88.75 172 GLU A CA 1
ATOM 1378 C C . GLU A 1 172 ? -2.756 -7.043 22.271 1.00 88.75 172 GLU A C 1
ATOM 1380 O O . GLU A 1 172 ? -3.588 -6.133 22.258 1.00 88.75 172 GLU A O 1
ATOM 1385 N N . GLY A 1 173 ? -2.226 -7.491 23.412 1.00 84.31 173 GLY A N 1
ATOM 1386 C CA . GLY A 1 173 ? -2.494 -6.905 24.726 1.00 84.31 173 GLY A CA 1
ATOM 1387 C C . GLY A 1 173 ? -1.477 -5.821 25.090 1.00 84.31 173 GLY A C 1
ATOM 1388 O O . GLY A 1 173 ? -0.279 -5.976 24.863 1.00 84.31 173 GLY A O 1
ATOM 1389 N N . GLY A 1 174 ? -1.941 -4.726 25.695 1.00 77.44 174 GLY A N 1
ATOM 1390 C CA . GLY A 1 174 ? -1.110 -3.579 26.068 1.00 77.44 174 GLY A CA 1
ATOM 1391 C C . GLY A 1 174 ? -1.687 -2.788 27.245 1.00 77.44 174 GLY A C 1
ATOM 1392 O O . GLY A 1 174 ? -2.617 -3.233 27.905 1.00 77.44 174 GLY A O 1
ATOM 1393 N N . GLY A 1 175 ? -1.109 -1.621 27.543 1.00 57.75 175 GLY A N 1
ATOM 1394 C CA . GLY A 1 175 ? -1.330 -0.910 28.809 1.00 57.75 175 GLY A CA 1
ATOM 1395 C C . GLY A 1 175 ? -2.798 -0.646 29.183 1.00 57.75 175 GLY A C 1
ATOM 1396 O O . GLY A 1 175 ? -3.455 0.180 28.559 1.00 57.75 175 GLY A O 1
ATOM 1397 N N . GLY A 1 176 ? -3.252 -1.267 30.276 1.00 55.03 176 GLY A N 1
ATOM 1398 C CA . GLY A 1 176 ? -4.587 -1.114 30.864 1.00 55.03 176 GLY A CA 1
ATOM 1399 C C . GLY A 1 176 ? -5.120 -2.450 31.398 1.00 55.03 176 GLY A C 1
ATOM 1400 O O . GLY A 1 176 ? -4.596 -3.500 31.048 1.00 55.03 176 GLY A O 1
ATOM 1401 N N . VAL A 1 177 ? -6.141 -2.418 32.262 1.00 52.91 177 VAL A N 1
ATOM 1402 C CA . VAL A 1 177 ? -6.859 -3.632 32.729 1.00 52.91 177 VAL A CA 1
ATOM 1403 C C . VAL A 1 177 ? -8.149 -3.851 31.923 1.00 52.91 177 VAL A C 1
ATOM 1405 O O . VAL A 1 177 ? -8.602 -4.977 31.759 1.00 52.91 177 VAL A O 1
ATOM 1408 N N . THR A 1 178 ? -8.722 -2.774 31.381 1.00 67.00 178 THR A N 1
ATOM 1409 C CA . THR A 1 178 ? -9.908 -2.780 30.516 1.00 67.00 178 THR A CA 1
ATOM 1410 C C . THR A 1 178 ? -9.530 -2.391 29.096 1.00 67.00 178 THR A C 1
ATOM 1412 O O . THR A 1 178 ? -8.796 -1.421 28.895 1.00 67.00 178 THR A O 1
ATOM 1415 N N . PHE A 1 179 ? -10.060 -3.120 28.118 1.00 77.88 179 PHE A N 1
ATOM 1416 C CA . PHE A 1 179 ? -9.846 -2.811 26.709 1.00 77.88 179 PHE A CA 1
ATOM 1417 C C . PHE A 1 179 ? -10.569 -1.524 26.299 1.00 77.88 179 PHE A C 1
ATOM 1419 O O . PHE A 1 179 ? -11.655 -1.220 26.793 1.00 77.88 179 PHE A O 1
ATOM 1426 N N . ASN A 1 180 ? -9.948 -0.771 25.392 1.00 84.62 180 ASN A N 1
ATOM 1427 C CA . ASN A 1 180 ? -10.528 0.438 24.811 1.00 84.62 180 ASN A CA 1
ATOM 1428 C C . ASN A 1 180 ? -11.669 0.100 23.833 1.00 84.62 180 ASN A C 1
ATOM 1430 O O . ASN A 1 180 ? -11.888 -1.057 23.475 1.00 84.62 180 ASN A O 1
ATOM 1434 N N . SER A 1 181 ? -12.373 1.128 23.355 1.00 90.69 181 SER A N 1
ATOM 1435 C CA . SER A 1 181 ? -13.246 1.020 22.183 1.00 90.69 181 SER A CA 1
ATOM 1436 C C . SER A 1 181 ? -12.435 0.961 20.882 1.00 90.69 181 SER A C 1
ATOM 1438 O O . SER A 1 181 ? -11.252 1.315 20.846 1.00 90.69 181 SER A O 1
ATOM 1440 N N . VAL A 1 182 ? -13.080 0.555 19.786 1.00 93.38 182 VAL A N 1
ATOM 1441 C CA . VAL A 1 182 ? -12.495 0.664 18.441 1.00 93.38 182 VAL A CA 1
ATOM 1442 C C . VAL A 1 182 ? -12.217 2.135 18.083 1.00 93.38 182 VAL A C 1
ATOM 1444 O O . VAL A 1 182 ? -12.991 3.006 18.495 1.00 93.38 182 VAL A O 1
ATOM 1447 N N . PRO A 1 183 ? -11.127 2.429 17.353 1.00 94.56 183 PRO A N 1
ATOM 1448 C CA . PRO A 1 183 ? -10.145 1.483 16.804 1.00 94.56 183 PRO A CA 1
ATOM 1449 C C . PRO A 1 183 ? -9.014 1.129 17.789 1.00 94.56 183 PRO A C 1
ATOM 1451 O O . PRO A 1 183 ? -8.343 0.114 17.620 1.00 94.56 183 PRO A O 1
ATOM 1454 N N . TRP A 1 184 ? -8.836 1.913 18.857 1.00 93.00 184 TRP A N 1
ATOM 1455 C CA . TRP A 1 184 ? -7.676 1.841 19.757 1.00 93.00 184 TRP A CA 1
ATOM 1456 C C . TRP A 1 184 ? -7.531 0.521 20.521 1.00 93.00 184 TRP A C 1
ATOM 1458 O O . TRP A 1 184 ? -6.456 0.235 21.042 1.00 93.00 184 TRP A O 1
ATOM 1468 N N . LYS A 1 185 ? -8.581 -0.308 20.598 1.00 93.31 185 LYS A N 1
ATOM 1469 C CA . LYS A 1 185 ? -8.482 -1.658 21.182 1.00 93.31 185 LYS A CA 1
ATOM 1470 C C . LYS A 1 185 ? -7.528 -2.587 20.427 1.00 93.31 185 LYS A C 1
ATOM 1472 O O . LYS A 1 185 ? -7.100 -3.588 20.990 1.00 93.31 185 LYS A O 1
ATOM 1477 N N . PHE A 1 186 ? -7.221 -2.259 19.174 1.00 95.88 186 PHE A N 1
ATOM 1478 C CA . PHE A 1 186 ? -6.342 -3.030 18.302 1.00 95.88 186 PHE A CA 1
ATOM 1479 C C . PHE A 1 186 ? -4.962 -2.396 18.099 1.00 95.88 186 PHE A C 1
ATOM 1481 O O . PHE A 1 186 ? -4.137 -2.952 17.385 1.00 95.88 186 PHE A O 1
ATOM 1488 N N . GLU A 1 187 ? -4.700 -1.245 18.716 1.00 94.56 187 GLU A N 1
ATOM 1489 C CA . GLU A 1 187 ? -3.464 -0.479 18.533 1.00 94.56 187 GLU A CA 1
ATOM 1490 C C . GLU A 1 187 ? -2.640 -0.532 19.822 1.00 94.56 187 GLU A C 1
ATOM 1492 O O . GLU A 1 187 ? -2.515 0.447 20.560 1.00 94.56 187 GLU A O 1
ATOM 1497 N N . ALA A 1 188 ? -2.139 -1.726 20.143 1.00 91.56 188 ALA A N 1
ATOM 1498 C CA . ALA A 1 188 ? -1.406 -1.957 21.377 1.00 91.56 188 ALA A CA 1
ATOM 1499 C C . ALA A 1 188 ? -0.034 -1.260 21.365 1.00 91.56 188 ALA A C 1
ATOM 1501 O O . ALA A 1 188 ? 0.758 -1.382 20.433 1.00 91.56 188 ALA A O 1
ATOM 1502 N N . GLY A 1 189 ? 0.276 -0.558 22.457 1.00 89.94 189 GLY A N 1
ATOM 1503 C CA . GLY A 1 189 ? 1.557 0.129 22.623 1.00 89.94 189 GLY A CA 1
ATOM 1504 C C . GLY A 1 189 ? 1.624 1.481 21.910 1.00 89.94 189 GLY A C 1
ATOM 1505 O O . GLY A 1 189 ? 0.610 2.113 21.626 1.00 89.94 189 GLY A O 1
ATOM 1506 N N . SER A 1 190 ? 2.843 1.978 21.704 1.00 91.31 190 SER A N 1
ATOM 1507 C CA . SER A 1 190 ? 3.061 3.247 21.006 1.00 91.31 190 SER A CA 1
ATOM 1508 C C . SER A 1 190 ? 2.961 3.030 19.492 1.00 91.31 190 SER A C 1
ATOM 1510 O O . SER A 1 190 ? 3.755 2.252 18.958 1.00 91.31 190 SER A O 1
ATOM 1512 N N . PRO A 1 191 ? 2.053 3.721 18.781 1.00 93.00 191 PRO A N 1
ATOM 1513 C CA . PRO A 1 191 ? 1.922 3.567 17.338 1.00 93.00 191 PRO A CA 1
ATOM 1514 C C . PRO A 1 191 ? 3.119 4.171 16.590 1.00 93.00 191 PRO A C 1
ATOM 1516 O O . PRO A 1 191 ? 3.832 5.042 17.097 1.00 93.00 191 PRO A O 1
ATOM 1519 N N . ASN A 1 192 ? 3.313 3.754 15.336 1.00 96.62 192 ASN A N 1
ATOM 1520 C CA . ASN A 1 192 ? 4.297 4.348 14.429 1.00 96.62 192 ASN A CA 1
ATOM 1521 C C . ASN A 1 192 ? 3.801 5.707 13.898 1.00 96.62 192 ASN A C 1
ATOM 1523 O O . ASN A 1 192 ? 3.370 5.819 12.751 1.00 96.62 192 ASN A O 1
ATOM 1527 N N . ILE A 1 193 ? 3.840 6.748 14.736 1.00 96.75 193 ILE A N 1
ATOM 1528 C CA . ILE A 1 193 ? 3.256 8.057 14.398 1.00 96.75 193 ILE A CA 1
ATOM 1529 C C . ILE A 1 193 ? 3.950 8.683 13.185 1.00 96.75 193 ILE A C 1
ATOM 1531 O O . ILE A 1 193 ? 3.270 9.167 12.288 1.00 96.75 193 ILE A O 1
ATOM 1535 N N . SER A 1 194 ? 5.283 8.632 13.103 1.00 97.31 194 SER A N 1
ATOM 1536 C CA . SER A 1 194 ? 6.005 9.141 11.928 1.00 97.31 194 SER A CA 1
ATOM 1537 C C . SER A 1 194 ? 5.561 8.427 10.649 1.00 97.31 194 SER A C 1
ATOM 1539 O O . SER A 1 194 ? 5.291 9.086 9.647 1.00 97.31 194 SER A O 1
ATOM 1541 N N . GLY A 1 195 ? 5.385 7.102 10.706 1.00 98.31 195 GLY A N 1
ATOM 1542 C CA . GLY A 1 195 ? 4.845 6.316 9.600 1.00 98.31 195 GLY A CA 1
ATOM 1543 C C . GLY A 1 195 ? 3.427 6.736 9.204 1.00 98.31 195 GLY A C 1
ATOM 1544 O O . GLY A 1 195 ? 3.152 6.925 8.021 1.00 98.31 195 GLY A O 1
ATOM 1545 N N . ILE A 1 196 ? 2.542 6.948 10.184 1.00 98.69 196 ILE A N 1
ATOM 1546 C CA . ILE A 1 196 ? 1.172 7.445 9.967 1.00 98.69 196 ILE A CA 1
ATOM 1547 C C . ILE A 1 196 ? 1.205 8.805 9.262 1.00 98.69 196 ILE A C 1
ATOM 1549 O O . ILE A 1 196 ? 0.540 8.999 8.247 1.00 98.69 196 ILE A O 1
ATOM 1553 N N . ILE A 1 197 ? 2.027 9.732 9.748 1.00 98.62 197 ILE A N 1
ATOM 1554 C CA . ILE A 1 197 ? 2.186 11.063 9.159 1.00 98.62 197 ILE A CA 1
ATOM 1555 C C . ILE A 1 197 ? 2.687 10.982 7.710 1.00 98.62 197 ILE A C 1
ATOM 1557 O O . ILE A 1 197 ? 2.126 11.639 6.830 1.00 98.62 197 ILE A O 1
ATOM 1561 N N . GLY A 1 198 ? 3.696 10.148 7.443 1.00 98.69 198 GLY A N 1
ATOM 1562 C CA . GLY A 1 198 ? 4.203 9.914 6.091 1.00 98.69 198 GLY A CA 1
ATOM 1563 C C . GLY A 1 198 ? 3.159 9.281 5.165 1.00 98.69 198 GLY A C 1
ATOM 1564 O O . GLY A 1 198 ? 3.023 9.698 4.016 1.00 98.69 198 GLY A O 1
ATOM 1565 N N . LEU A 1 199 ? 2.366 8.324 5.658 1.00 98.81 199 LEU A N 1
ATOM 1566 C CA . LEU A 1 199 ? 1.263 7.728 4.897 1.00 98.81 199 LEU A CA 1
ATOM 1567 C C . LEU A 1 199 ? 0.193 8.772 4.550 1.00 98.81 199 LEU A C 1
ATOM 1569 O O . LEU A 1 199 ? -0.282 8.823 3.417 1.00 98.81 199 LEU A O 1
ATOM 1573 N N . GLY A 1 200 ? -0.138 9.647 5.500 1.00 98.75 200 GLY A N 1
ATOM 1574 C CA . GLY A 1 200 ? -1.041 10.769 5.277 1.00 98.75 200 GLY A CA 1
ATOM 1575 C C . GLY A 1 200 ? -0.571 11.708 4.165 1.00 98.75 200 GLY A C 1
ATOM 1576 O O . GLY A 1 200 ? -1.379 12.108 3.330 1.00 98.75 200 GLY A O 1
ATOM 1577 N N . ALA A 1 201 ? 0.727 12.020 4.128 1.00 98.81 201 ALA A N 1
ATOM 1578 C CA . ALA A 1 201 ? 1.332 12.826 3.067 1.00 98.81 201 ALA A CA 1
ATOM 1579 C C . ALA A 1 201 ? 1.339 12.110 1.707 1.00 98.81 201 ALA A C 1
ATOM 1581 O O . ALA A 1 201 ? 1.182 12.751 0.669 1.00 98.81 201 ALA A O 1
ATOM 1582 N N . ALA A 1 202 ? 1.494 10.784 1.696 1.00 98.75 202 ALA A N 1
ATOM 1583 C CA . ALA A 1 202 ? 1.449 9.998 0.466 1.00 98.75 202 ALA A CA 1
ATOM 1584 C C . ALA A 1 202 ? 0.041 10.000 -0.150 1.00 98.75 202 ALA A C 1
ATOM 1586 O O . ALA A 1 202 ? -0.103 10.160 -1.362 1.00 98.75 202 ALA A O 1
ATOM 1587 N N . ILE A 1 203 ? -0.998 9.911 0.687 1.00 98.62 203 ILE A N 1
ATOM 1588 C CA . ILE A 1 203 ? -2.397 10.048 0.256 1.00 98.62 203 ILE A CA 1
ATOM 1589 C C . ILE A 1 203 ? -2.660 11.449 -0.310 1.00 98.62 203 ILE A C 1
ATOM 1591 O O . ILE A 1 203 ? -3.274 11.564 -1.371 1.00 98.62 203 ILE A O 1
ATOM 1595 N N . ASP A 1 204 ? -2.161 12.508 0.337 1.00 98.56 204 ASP A N 1
ATOM 1596 C CA . ASP A 1 204 ? -2.288 13.876 -0.189 1.00 98.56 204 ASP A CA 1
ATOM 1597 C C . ASP A 1 204 ? -1.642 14.009 -1.575 1.00 98.56 204 ASP A C 1
ATOM 1599 O O . ASP A 1 204 ? -2.248 14.569 -2.488 1.00 98.56 204 ASP A O 1
ATOM 1603 N N . TYR A 1 205 ? -0.446 13.440 -1.752 1.00 98.31 205 TYR A N 1
ATOM 1604 C CA . TYR A 1 205 ? 0.267 13.449 -3.029 1.00 98.31 205 TYR A CA 1
ATOM 1605 C C . TYR A 1 205 ? -0.522 12.734 -4.139 1.00 98.31 205 TYR A C 1
ATOM 1607 O O . TYR A 1 205 ? -0.669 13.259 -5.245 1.00 98.31 205 TYR A O 1
ATOM 1615 N N . ILE A 1 206 ? -1.099 11.564 -3.841 1.00 97.38 206 ILE A N 1
ATOM 1616 C CA . ILE A 1 206 ? -1.960 10.827 -4.781 1.00 97.38 206 ILE A CA 1
ATOM 1617 C C . ILE A 1 206 ? -3.199 11.649 -5.144 1.00 97.38 206 ILE A C 1
ATOM 1619 O O . ILE A 1 206 ? -3.533 11.764 -6.324 1.00 97.38 206 ILE A O 1
ATOM 1623 N N . ASN A 1 207 ? -3.870 12.239 -4.152 1.00 96.31 207 ASN A N 1
ATOM 1624 C CA . ASN A 1 207 ? -5.076 13.038 -4.365 1.00 96.31 207 ASN A CA 1
ATOM 1625 C C . ASN A 1 207 ? -4.795 14.299 -5.189 1.00 96.31 207 ASN A C 1
ATOM 1627 O O . ASN A 1 207 ? -5.613 14.673 -6.027 1.00 96.31 207 ASN A O 1
ATOM 1631 N N . GLN A 1 208 ? -3.628 14.922 -5.003 1.00 96.25 208 GLN A N 1
ATOM 1632 C CA . GLN A 1 208 ? -3.203 16.083 -5.782 1.00 96.25 208 GLN A CA 1
ATOM 1633 C C . GLN A 1 208 ? -3.041 15.756 -7.275 1.00 96.25 208 GLN A C 1
ATOM 1635 O O . GLN A 1 208 ? -3.401 16.573 -8.123 1.00 96.25 208 GLN A O 1
ATOM 1640 N N . ILE A 1 209 ? -2.512 14.574 -7.611 1.00 95.31 209 ILE A N 1
ATOM 1641 C CA . ILE A 1 209 ? -2.396 14.113 -9.005 1.00 95.31 209 ILE A CA 1
ATOM 1642 C C . ILE A 1 209 ? -3.765 13.658 -9.539 1.00 95.31 209 ILE A C 1
ATOM 1644 O O . ILE A 1 209 ? -4.130 13.939 -10.686 1.00 95.31 209 ILE A O 1
ATOM 1648 N N . GLY A 1 210 ? -4.528 12.966 -8.695 1.00 93.94 210 GLY A N 1
ATOM 1649 C CA . GLY A 1 210 ? -5.823 12.379 -9.003 1.00 93.94 210 GLY A CA 1
ATOM 1650 C C . GLY A 1 210 ? -5.705 10.935 -9.495 1.00 93.94 210 GLY A C 1
ATOM 1651 O O . GLY A 1 210 ? -5.111 10.653 -10.538 1.00 93.94 210 GLY A O 1
ATOM 1652 N N . LYS A 1 211 ? -6.353 10.016 -8.773 1.00 92.25 211 LYS A N 1
ATOM 1653 C CA . LYS A 1 211 ? -6.408 8.576 -9.071 1.00 92.25 211 LYS A CA 1
ATOM 1654 C C . LYS A 1 211 ? -6.850 8.245 -10.494 1.00 92.25 211 LYS A C 1
ATOM 1656 O O . LYS A 1 211 ? -6.215 7.423 -11.147 1.00 92.25 211 LYS A O 1
ATOM 1661 N N . ALA A 1 212 ? -7.872 8.926 -11.009 1.00 92.62 212 ALA A N 1
ATOM 1662 C CA . ALA A 1 212 ? -8.331 8.729 -12.383 1.00 92.62 212 ALA A CA 1
ATOM 1663 C C . ALA A 1 212 ? -7.236 9.054 -13.418 1.00 92.62 212 ALA A C 1
ATOM 1665 O O . ALA A 1 212 ? -7.074 8.333 -14.403 1.00 92.62 212 ALA A O 1
ATOM 1666 N N . HIS A 1 213 ? -6.446 10.109 -13.188 1.00 94.06 213 HIS A N 1
ATOM 1667 C CA . HIS A 1 213 ? -5.331 10.465 -14.067 1.00 94.06 213 HIS A CA 1
ATOM 1668 C C . HIS A 1 213 ? -4.197 9.441 -13.989 1.00 94.06 213 HIS A C 1
ATOM 1670 O O . HIS A 1 213 ? -3.659 9.064 -15.031 1.00 94.06 213 HIS A O 1
ATOM 1676 N N . ILE A 1 214 ? -3.871 8.973 -12.777 1.00 95.00 214 ILE A N 1
ATOM 1677 C CA . ILE A 1 214 ? -2.893 7.898 -12.553 1.00 95.00 214 ILE A CA 1
ATOM 1678 C C . ILE A 1 214 ? -3.329 6.647 -13.319 1.00 95.00 214 ILE A C 1
ATOM 1680 O O . ILE A 1 214 ? -2.572 6.151 -14.146 1.00 95.00 214 ILE A O 1
ATOM 1684 N N . HIS A 1 215 ? -4.575 6.208 -13.137 1.00 93.88 215 HIS A N 1
ATOM 1685 C CA . HIS A 1 215 ? -5.119 5.014 -13.779 1.00 93.88 215 HIS A CA 1
ATOM 1686 C C . HIS A 1 215 ? -5.059 5.085 -15.314 1.00 93.88 215 HIS A C 1
ATOM 1688 O O . HIS A 1 215 ? -4.623 4.142 -15.974 1.00 93.88 215 HIS A O 1
ATOM 1694 N N . ILE A 1 216 ? -5.442 6.224 -15.906 1.00 93.69 216 ILE A N 1
ATOM 1695 C CA . ILE A 1 216 ? -5.347 6.432 -17.360 1.00 93.69 216 ILE A CA 1
ATOM 1696 C C . ILE A 1 216 ? -3.892 6.316 -17.831 1.00 93.69 216 ILE A C 1
ATOM 1698 O O . ILE A 1 216 ? -3.625 5.668 -18.845 1.00 93.69 216 ILE A O 1
ATOM 1702 N N . HIS A 1 217 ? -2.954 6.934 -17.112 1.00 95.62 217 HIS A N 1
ATOM 1703 C CA . HIS A 1 217 ? -1.542 6.903 -17.473 1.00 95.62 217 HIS A CA 1
ATOM 1704 C C . HIS A 1 217 ? -0.928 5.503 -17.326 1.00 95.62 217 HIS A C 1
ATOM 1706 O O . HIS A 1 217 ? -0.229 5.042 -18.228 1.00 95.62 217 HIS A O 1
ATOM 1712 N N . GLU A 1 218 ? -1.225 4.797 -16.235 1.00 96.06 218 GLU A N 1
ATOM 1713 C CA . GLU A 1 218 ? -0.774 3.421 -16.013 1.00 96.06 218 GLU A CA 1
ATOM 1714 C C . GLU A 1 218 ? -1.289 2.481 -17.106 1.00 96.06 218 GLU A C 1
ATOM 1716 O O . GLU A 1 218 ? -0.504 1.726 -17.679 1.00 96.06 218 GLU A O 1
ATOM 1721 N N . ASN A 1 219 ? -2.565 2.589 -17.489 1.00 94.44 219 ASN A N 1
ATOM 1722 C CA . ASN A 1 219 ? -3.124 1.800 -18.588 1.00 94.44 219 ASN A CA 1
ATOM 1723 C C . ASN A 1 219 ? -2.417 2.077 -19.924 1.00 94.44 219 ASN A C 1
ATOM 1725 O O . ASN A 1 219 ? -2.182 1.153 -20.704 1.00 94.44 219 ASN A O 1
ATOM 1729 N N . GLN A 1 220 ? -2.042 3.330 -20.205 1.00 95.00 220 GLN A N 1
ATOM 1730 C CA . GLN A 1 220 ? -1.259 3.664 -21.402 1.00 95.00 220 GLN A CA 1
ATOM 1731 C C . GLN A 1 220 ? 0.118 2.989 -21.381 1.00 95.00 220 GLN A C 1
ATOM 1733 O O . GLN A 1 220 ? 0.534 2.423 -22.394 1.00 95.00 220 GLN A O 1
ATOM 1738 N N . ILE A 1 221 ? 0.805 3.014 -20.233 1.00 95.62 221 ILE A N 1
ATOM 1739 C CA . ILE A 1 221 ? 2.113 2.371 -20.061 1.00 95.62 221 ILE A CA 1
ATOM 1740 C C . ILE A 1 221 ? 1.994 0.858 -20.228 1.00 95.62 221 ILE A C 1
ATOM 1742 O O . ILE A 1 221 ? 2.765 0.275 -20.985 1.00 95.62 221 ILE A O 1
ATOM 1746 N N . ILE A 1 222 ? 1.030 0.225 -19.561 1.00 95.56 222 ILE A N 1
ATOM 1747 C CA . ILE A 1 222 ? 0.827 -1.227 -19.602 1.00 95.56 222 ILE A CA 1
ATOM 1748 C C . ILE A 1 222 ? 0.515 -1.688 -21.018 1.00 95.56 222 ILE A C 1
ATOM 1750 O O . ILE A 1 222 ? 1.155 -2.613 -21.510 1.00 95.56 222 ILE A O 1
ATOM 1754 N N . ASN A 1 223 ? 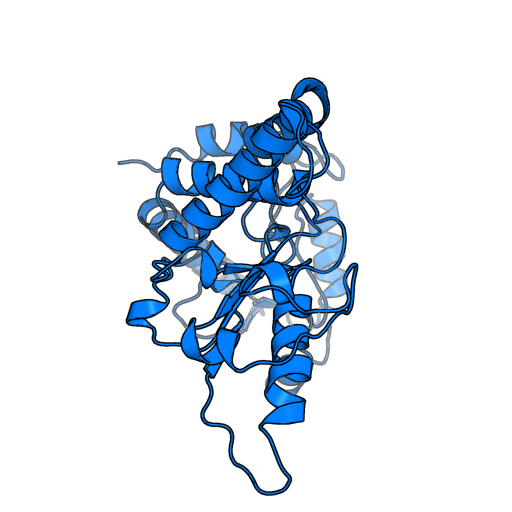-0.403 -1.016 -21.713 1.00 95.12 223 ASN A N 1
ATOM 1755 C CA . ASN A 1 223 ? -0.750 -1.376 -23.086 1.00 95.12 223 ASN A CA 1
ATOM 1756 C C . ASN A 1 223 ? 0.453 -1.228 -24.026 1.00 95.12 223 ASN A C 1
ATOM 1758 O O . ASN A 1 223 ? 0.722 -2.116 -24.836 1.00 95.12 223 ASN A O 1
ATOM 1762 N N . TYR A 1 224 ? 1.226 -0.147 -23.888 1.00 96.50 224 TYR A N 1
ATOM 1763 C CA . TYR A 1 224 ? 2.454 0.038 -24.659 1.00 96.50 224 TYR A CA 1
ATOM 1764 C C . TYR A 1 224 ? 3.504 -1.040 -24.346 1.00 96.50 224 TYR A C 1
ATOM 1766 O O . TYR A 1 224 ? 4.093 -1.618 -25.262 1.00 96.50 224 TYR A O 1
ATOM 1774 N N . ALA A 1 225 ? 3.719 -1.341 -23.066 1.00 96.81 225 ALA A N 1
ATOM 1775 C CA . ALA A 1 225 ? 4.664 -2.355 -22.621 1.00 96.81 225 ALA A CA 1
ATOM 1776 C C . ALA A 1 225 ? 4.261 -3.747 -23.117 1.00 96.81 225 ALA A C 1
ATOM 1778 O O . ALA A 1 225 ? 5.103 -4.447 -23.666 1.00 96.81 225 ALA A O 1
ATOM 1779 N N . LEU A 1 226 ? 2.984 -4.126 -23.023 1.00 96.06 226 LEU A N 1
ATOM 1780 C CA . LEU A 1 226 ? 2.470 -5.391 -23.554 1.00 96.06 226 LEU A CA 1
ATOM 1781 C C . LEU A 1 226 ? 2.688 -5.502 -25.066 1.00 96.06 226 LEU A C 1
ATOM 1783 O O . LEU A 1 226 ? 3.133 -6.549 -25.529 1.00 96.06 226 LEU A O 1
ATOM 1787 N N . LEU A 1 227 ? 2.434 -4.436 -25.836 1.00 95.81 227 LEU A N 1
ATOM 1788 C CA . LEU A 1 227 ? 2.696 -4.417 -27.281 1.00 95.81 227 LEU A CA 1
ATOM 1789 C C . LEU A 1 227 ? 4.180 -4.653 -27.597 1.00 95.81 227 LEU A C 1
ATOM 1791 O O . LEU A 1 227 ? 4.504 -5.411 -28.509 1.00 95.81 227 LEU A O 1
ATOM 1795 N N . LYS A 1 228 ? 5.089 -4.028 -26.839 1.00 97.81 228 LYS A N 1
ATOM 1796 C CA . LYS A 1 228 ? 6.538 -4.204 -27.022 1.00 97.81 228 LYS A CA 1
ATOM 1797 C C . LYS A 1 228 ? 7.018 -5.570 -26.555 1.00 97.81 228 LYS A C 1
ATOM 1799 O O . LYS A 1 228 ? 7.759 -6.220 -27.285 1.00 97.81 228 LYS A O 1
ATOM 1804 N N . LEU A 1 229 ? 6.562 -6.032 -25.396 1.00 96.44 229 LEU A N 1
ATOM 1805 C CA . LEU A 1 229 ? 6.915 -7.337 -24.853 1.00 96.44 229 LEU A CA 1
ATOM 1806 C C . LEU A 1 229 ? 6.453 -8.442 -25.797 1.00 96.44 229 LEU A C 1
ATOM 1808 O O . LEU A 1 229 ? 7.292 -9.230 -26.196 1.00 96.44 229 LEU A O 1
ATOM 1812 N N . LYS A 1 230 ? 5.198 -8.436 -26.274 1.00 95.62 230 LYS A N 1
ATOM 1813 C CA . LYS A 1 230 ? 4.665 -9.436 -27.227 1.00 95.62 230 LYS A CA 1
ATOM 1814 C C . LYS A 1 230 ? 5.455 -9.524 -28.549 1.00 95.62 230 LYS A C 1
ATOM 1816 O O . LYS A 1 230 ? 5.327 -10.519 -29.254 1.00 95.62 230 LYS A O 1
ATOM 1821 N N . SER A 1 231 ? 6.272 -8.519 -28.888 1.00 97.12 231 SER A N 1
ATOM 1822 C CA . SER A 1 231 ? 7.161 -8.546 -30.064 1.00 97.12 231 SER A CA 1
ATOM 1823 C C . SER A 1 231 ? 8.491 -9.282 -29.838 1.00 97.12 231 SER A C 1
ATOM 1825 O O . SER A 1 231 ? 9.199 -9.567 -30.802 1.00 97.12 231 SER A O 1
ATOM 1827 N N . ILE A 1 232 ? 8.836 -9.604 -28.586 1.00 97.50 232 ILE A N 1
ATOM 1828 C CA . ILE A 1 232 ? 10.066 -10.315 -28.229 1.00 97.50 232 ILE A CA 1
ATOM 1829 C C . ILE A 1 232 ? 9.880 -11.812 -28.527 1.00 97.50 232 ILE A C 1
ATOM 1831 O O . ILE A 1 232 ? 8.960 -12.431 -27.986 1.00 97.50 232 ILE A O 1
ATOM 1835 N N . PRO A 1 233 ? 10.741 -12.432 -29.356 1.00 96.50 233 PRO A N 1
ATOM 1836 C CA . PRO A 1 233 ? 10.653 -13.860 -29.632 1.00 96.50 233 PRO A CA 1
ATOM 1837 C C . PRO A 1 233 ? 10.732 -14.692 -28.350 1.00 96.50 233 PRO A C 1
ATOM 1839 O O . PRO A 1 233 ? 11.580 -14.436 -27.498 1.00 96.50 233 PRO A O 1
ATOM 1842 N N . LYS A 1 234 ? 9.885 -15.724 -28.250 1.00 95.62 234 LYS A N 1
ATOM 1843 C CA . LYS A 1 234 ? 9.857 -16.684 -27.130 1.00 95.62 234 LYS A CA 1
ATOM 1844 C C . LYS A 1 234 ? 9.546 -16.082 -25.755 1.00 95.62 234 LYS A C 1
ATOM 1846 O O . LYS A 1 234 ? 9.855 -16.683 -24.725 1.00 95.62 234 LYS A O 1
ATOM 1851 N N . ILE A 1 235 ? 8.947 -14.898 -25.711 1.00 96.62 235 ILE A N 1
ATOM 1852 C CA . ILE A 1 235 ? 8.406 -14.368 -24.465 1.00 96.62 235 ILE A CA 1
ATOM 1853 C C . ILE A 1 235 ? 7.077 -15.050 -24.135 1.00 96.62 235 ILE A C 1
ATOM 1855 O O . ILE A 1 235 ? 6.222 -15.253 -24.997 1.00 96.62 235 ILE A O 1
ATOM 1859 N N . LYS A 1 236 ? 6.876 -15.366 -22.862 1.00 95.69 236 LYS A N 1
ATOM 1860 C CA . LYS A 1 236 ? 5.615 -15.874 -22.333 1.00 95.69 236 LYS A CA 1
ATOM 1861 C C . LYS A 1 236 ? 5.132 -14.934 -21.246 1.00 95.69 236 LYS A C 1
ATOM 1863 O O . LYS A 1 236 ? 5.788 -14.807 -20.220 1.00 95.69 236 LYS A O 1
ATOM 1868 N N . ILE A 1 237 ? 3.996 -14.286 -21.475 1.00 95.31 237 ILE A N 1
ATOM 1869 C CA . ILE A 1 237 ? 3.355 -13.382 -20.512 1.00 95.31 237 ILE A CA 1
ATOM 1870 C C . ILE A 1 237 ? 2.319 -14.172 -19.704 1.00 95.31 237 ILE A C 1
ATOM 1872 O O . ILE A 1 237 ? 1.595 -14.997 -20.263 1.00 95.31 237 ILE A O 1
ATOM 1876 N N . TYR A 1 238 ? 2.249 -13.913 -18.399 1.00 94.12 238 TYR A N 1
ATOM 1877 C CA . TYR A 1 238 ? 1.304 -14.526 -17.468 1.00 94.12 238 TYR A CA 1
ATOM 1878 C C . TYR A 1 238 ? 0.313 -13.487 -16.944 1.00 94.12 238 TYR A C 1
ATOM 1880 O O . TYR A 1 238 ? 0.708 -12.391 -16.548 1.00 94.12 238 TYR A O 1
ATOM 1888 N N . GLY A 1 239 ? -0.967 -13.857 -16.913 1.00 89.56 239 GLY A N 1
ATOM 1889 C CA . GLY A 1 239 ? -2.077 -12.990 -16.519 1.00 89.56 239 GLY A CA 1
ATOM 1890 C C . GLY A 1 239 ? -3.156 -12.919 -17.597 1.00 89.56 239 GLY A C 1
ATOM 1891 O O . GLY A 1 239 ? -2.979 -13.417 -18.710 1.00 89.56 239 GLY A O 1
ATOM 1892 N N . SER A 1 240 ? -4.286 -12.314 -17.253 1.00 85.50 240 SER A N 1
ATOM 1893 C CA . SER A 1 240 ? -5.412 -12.082 -18.157 1.00 85.50 240 SER A CA 1
ATOM 1894 C C . SER A 1 240 ? -5.663 -10.587 -18.297 1.00 85.50 240 SER A C 1
ATOM 1896 O O . SER A 1 240 ? -5.530 -9.845 -17.327 1.00 85.50 240 SER A O 1
ATOM 1898 N N . GLU A 1 241 ? -6.053 -10.150 -19.493 1.00 86.94 241 GLU A N 1
ATOM 1899 C CA . GLU A 1 241 ? -6.485 -8.769 -19.711 1.00 86.94 241 GLU A CA 1
ATOM 1900 C C . GLU A 1 241 ? -7.826 -8.490 -18.988 1.00 86.94 241 GLU A C 1
ATOM 1902 O O . GLU A 1 241 ? -8.673 -9.387 -18.921 1.00 86.94 241 GLU A O 1
ATOM 1907 N N . PRO A 1 242 ? -8.046 -7.265 -18.468 1.00 88.56 242 PRO A N 1
ATOM 1908 C CA . PRO A 1 242 ? -7.100 -6.148 -18.440 1.00 88.56 242 PRO A CA 1
ATOM 1909 C C . PRO A 1 242 ? -6.011 -6.319 -17.364 1.00 88.56 242 PRO A C 1
ATOM 1911 O O . PRO A 1 242 ? -6.280 -6.749 -16.245 1.00 88.56 242 PRO A O 1
ATOM 1914 N N . PHE A 1 243 ? -4.778 -5.932 -17.699 1.00 89.44 243 PHE A N 1
ATOM 1915 C CA . PHE A 1 243 ? -3.669 -5.862 -16.740 1.00 89.44 243 PHE A CA 1
ATOM 1916 C C . PHE A 1 243 ? -3.743 -4.564 -15.920 1.00 89.44 243 PHE A C 1
ATOM 1918 O O . PHE A 1 243 ? -4.192 -3.538 -16.428 1.00 89.44 243 PHE A O 1
ATOM 1925 N N . SER A 1 244 ? -3.262 -4.596 -14.674 1.00 87.50 244 SER A N 1
ATOM 1926 C CA . SER A 1 244 ? -3.208 -3.432 -13.777 1.00 87.50 244 SER A CA 1
ATOM 1927 C C . SER A 1 244 ? -1.892 -3.421 -12.998 1.00 87.50 244 SER A C 1
ATOM 1929 O O . SER A 1 244 ? -1.551 -4.400 -12.337 1.00 87.50 244 SER A O 1
ATOM 1931 N N . GLY A 1 245 ? -1.121 -2.344 -13.133 1.00 88.19 245 GLY A N 1
ATOM 1932 C CA . GLY A 1 245 ? 0.166 -2.096 -12.469 1.00 88.19 245 GLY A CA 1
ATOM 1933 C C . GLY A 1 245 ? 1.354 -3.007 -12.818 1.00 88.19 245 GLY A C 1
ATOM 1934 O O . GLY A 1 245 ? 2.497 -2.586 -12.654 1.00 88.19 245 GLY A O 1
ATOM 1935 N N . LEU A 1 246 ? 1.129 -4.239 -13.286 1.00 93.50 246 LEU A N 1
ATOM 1936 C CA . LEU A 1 246 ? 2.162 -5.277 -13.376 1.00 93.50 246 LEU A CA 1
ATOM 1937 C C . LEU A 1 246 ? 2.062 -6.130 -14.644 1.00 93.50 246 LEU A C 1
ATOM 1939 O O . LEU A 1 246 ? 0.980 -6.351 -15.185 1.00 93.50 246 LEU A O 1
ATOM 1943 N N . ILE A 1 247 ? 3.210 -6.654 -15.084 1.00 96.25 247 ILE A N 1
ATOM 1944 C CA . ILE A 1 247 ? 3.319 -7.641 -16.164 1.00 96.25 247 ILE A CA 1
ATOM 1945 C C . ILE A 1 247 ? 4.306 -8.720 -15.714 1.00 96.25 247 ILE A C 1
ATOM 1947 O O . ILE A 1 247 ? 5.491 -8.442 -15.537 1.00 96.25 247 ILE A O 1
ATOM 1951 N N . SER A 1 248 ? 3.831 -9.953 -15.547 1.00 96.00 248 SER A N 1
ATOM 1952 C CA . SER A 1 248 ? 4.682 -11.115 -15.270 1.00 96.00 248 SER A CA 1
ATOM 1953 C C . SER A 1 248 ? 5.029 -11.828 -16.572 1.00 96.00 248 SER A C 1
ATOM 1955 O O . SER A 1 248 ? 4.153 -12.058 -17.406 1.00 96.00 248 SER A O 1
ATOM 1957 N N . PHE A 1 249 ? 6.293 -12.202 -16.762 1.00 96.00 249 PHE A N 1
ATOM 1958 C CA . PHE A 1 249 ? 6.736 -12.890 -17.971 1.00 96.00 249 PHE A CA 1
ATOM 1959 C C . PHE A 1 249 ? 7.932 -13.809 -17.710 1.00 96.00 249 PHE A C 1
ATOM 1961 O O . PHE A 1 249 ? 8.670 -13.606 -16.755 1.00 96.00 249 PHE A O 1
ATOM 1968 N N . ASN A 1 250 ? 8.135 -14.773 -18.607 1.00 96.25 250 ASN A N 1
ATOM 1969 C CA . ASN A 1 250 ? 9.383 -15.518 -18.768 1.00 96.25 250 ASN A CA 1
ATOM 1970 C C . ASN A 1 250 ? 9.873 -15.413 -20.214 1.00 96.25 250 ASN A C 1
ATOM 1972 O O . ASN A 1 250 ? 9.087 -15.166 -21.129 1.00 96.25 250 ASN A O 1
ATOM 1976 N N . LEU A 1 251 ? 11.164 -15.664 -20.416 1.00 95.56 251 LEU A N 1
ATOM 1977 C CA . LEU A 1 251 ? 11.760 -15.899 -21.727 1.00 95.56 251 LEU A CA 1
ATOM 1978 C C . LEU A 1 251 ? 12.118 -17.388 -21.824 1.00 95.56 251 LEU A C 1
ATOM 1980 O O . LEU A 1 251 ? 12.791 -17.909 -20.936 1.00 95.56 251 LEU A O 1
ATOM 1984 N N . GLU A 1 252 ? 11.639 -18.099 -22.849 1.00 92.69 252 GLU A N 1
ATOM 1985 C CA . GLU A 1 252 ? 11.877 -19.547 -22.944 1.00 92.69 252 GLU A CA 1
ATOM 1986 C C . GLU A 1 252 ? 13.372 -19.887 -22.920 1.00 92.69 252 GLU A C 1
ATOM 1988 O O . GLU A 1 252 ? 14.181 -19.234 -23.579 1.00 92.69 252 GLU A O 1
ATOM 1993 N N . ASN A 1 253 ? 13.716 -20.980 -22.234 1.00 90.44 253 ASN A N 1
ATOM 1994 C CA . ASN A 1 253 ? 15.084 -21.481 -22.046 1.00 90.44 253 ASN A CA 1
ATOM 1995 C C . ASN A 1 253 ? 16.018 -20.568 -21.233 1.00 90.44 253 ASN A C 1
ATOM 1997 O O . ASN A 1 253 ? 17.212 -20.849 -21.165 1.00 90.44 253 ASN A O 1
ATOM 2001 N N . HIS A 1 254 ? 15.498 -19.522 -20.587 1.00 93.94 254 HIS A N 1
ATOM 2002 C CA . HIS A 1 254 ? 16.266 -18.685 -19.670 1.00 93.94 254 HIS A CA 1
ATOM 2003 C C . HIS A 1 254 ? 15.642 -18.695 -18.277 1.00 93.94 254 HIS A C 1
ATOM 2005 O O . HIS A 1 254 ? 14.419 -18.642 -18.127 1.00 93.94 254 HIS A O 1
ATOM 2011 N N . HIS A 1 255 ? 16.488 -18.777 -17.253 1.00 95.00 255 HIS A N 1
ATOM 2012 C CA . HIS A 1 255 ? 16.048 -18.703 -15.869 1.00 95.00 255 HIS A CA 1
ATOM 2013 C C . HIS A 1 255 ? 15.673 -17.258 -15.519 1.00 95.00 255 HIS A C 1
ATOM 2015 O O . HIS A 1 255 ? 16.370 -16.325 -15.926 1.00 95.00 255 HIS A O 1
ATOM 2021 N N . ALA A 1 256 ? 14.591 -17.049 -14.760 1.00 95.31 256 ALA A N 1
ATOM 2022 C CA . ALA A 1 256 ? 14.133 -15.700 -14.422 1.00 95.31 256 ALA A CA 1
ATOM 2023 C C . ALA A 1 256 ? 15.232 -14.898 -13.708 1.00 95.31 256 ALA A C 1
ATOM 2025 O O . ALA A 1 256 ? 15.474 -13.742 -14.055 1.00 95.31 256 ALA A O 1
ATOM 2026 N N . TYR A 1 257 ? 15.947 -15.538 -12.775 1.00 95.56 257 TYR A N 1
ATOM 2027 C CA . TYR A 1 257 ? 17.117 -14.965 -12.103 1.00 95.56 257 TYR A CA 1
ATOM 2028 C C . TYR A 1 257 ? 18.163 -14.371 -13.066 1.00 95.56 257 TYR A C 1
ATOM 2030 O O . TYR A 1 257 ? 18.553 -13.218 -12.886 1.00 95.56 257 TYR A O 1
ATOM 2038 N N . ASP A 1 258 ? 18.560 -15.103 -14.114 1.00 96.44 258 ASP A N 1
ATOM 2039 C CA . ASP A 1 258 ? 19.578 -14.645 -15.071 1.00 96.44 258 ASP A CA 1
ATOM 2040 C C . ASP A 1 258 ? 19.104 -13.414 -15.849 1.00 96.44 258 ASP A C 1
ATOM 2042 O O . ASP A 1 258 ? 19.853 -12.455 -16.038 1.00 96.44 258 ASP A O 1
ATOM 2046 N N . ILE A 1 259 ? 17.829 -13.405 -16.255 1.00 96.62 259 ILE A N 1
ATOM 2047 C CA . ILE A 1 259 ? 17.213 -12.249 -16.917 1.00 96.62 259 ILE A CA 1
ATOM 2048 C C . ILE A 1 259 ? 17.232 -11.026 -15.994 1.00 96.62 259 ILE A C 1
ATOM 2050 O O . ILE A 1 259 ? 17.589 -9.933 -16.432 1.00 96.62 259 ILE A O 1
ATOM 2054 N N . GLY A 1 260 ? 16.893 -11.205 -14.714 1.00 97.25 260 GLY A N 1
ATOM 2055 C CA . GLY A 1 260 ? 16.949 -10.136 -13.716 1.00 97.25 260 GLY A CA 1
ATOM 2056 C C . GLY A 1 260 ? 18.359 -9.578 -13.518 1.00 97.25 260 GLY A C 1
ATOM 2057 O O . GLY A 1 260 ? 18.526 -8.359 -13.495 1.00 97.25 260 GLY A O 1
ATOM 2058 N N . LEU A 1 261 ? 19.374 -10.446 -13.437 1.00 97.25 261 LEU A N 1
ATOM 2059 C CA . LEU A 1 261 ? 20.775 -10.030 -13.327 1.00 97.25 261 LEU A CA 1
ATOM 2060 C C . LEU A 1 261 ? 21.220 -9.201 -14.535 1.00 97.25 261 LEU A C 1
ATOM 2062 O O . LEU A 1 261 ? 21.759 -8.110 -14.363 1.00 97.25 261 LEU A O 1
ATOM 2066 N N . ILE A 1 262 ? 20.950 -9.682 -15.751 1.00 97.62 262 ILE A N 1
ATOM 2067 C CA . ILE A 1 262 ? 21.328 -8.980 -16.983 1.00 97.62 262 ILE A CA 1
ATOM 2068 C C . ILE A 1 262 ? 20.640 -7.612 -17.060 1.00 97.62 262 ILE A C 1
ATOM 2070 O O . ILE A 1 262 ? 21.281 -6.615 -17.380 1.00 97.62 262 ILE A O 1
ATOM 2074 N N . LEU A 1 263 ? 19.345 -7.532 -16.748 1.00 97.94 263 LEU A N 1
ATOM 2075 C CA . LEU A 1 263 ? 18.614 -6.262 -16.756 1.00 97.94 263 LEU A CA 1
ATOM 2076 C C . LEU A 1 263 ? 19.156 -5.274 -15.713 1.00 97.94 263 LEU A C 1
ATOM 2078 O O . LEU A 1 263 ? 19.267 -4.080 -16.003 1.00 97.94 263 LEU A O 1
ATOM 2082 N N . ASN A 1 264 ? 19.563 -5.765 -14.542 1.00 97.75 264 ASN A N 1
ATOM 2083 C CA . ASN A 1 264 ? 20.188 -4.944 -13.511 1.00 97.75 264 ASN A CA 1
ATOM 2084 C C . ASN A 1 264 ? 21.536 -4.348 -13.964 1.00 97.75 264 ASN A C 1
ATOM 2086 O O . ASN A 1 264 ? 21.826 -3.194 -13.642 1.00 97.75 264 ASN A O 1
ATOM 2090 N N . GLU A 1 265 ? 22.334 -5.063 -14.765 1.00 98.06 265 GLU A N 1
ATOM 2091 C CA . GLU A 1 265 ? 23.559 -4.506 -15.376 1.00 98.06 265 GLU A CA 1
ATOM 2092 C C . GLU A 1 265 ? 23.275 -3.283 -16.263 1.00 98.06 265 GLU A C 1
ATOM 2094 O O . GLU A 1 265 ? 24.112 -2.390 -16.372 1.00 98.06 265 GLU A O 1
ATOM 2099 N N . TYR A 1 266 ? 22.061 -3.182 -16.813 1.00 97.94 266 TYR A N 1
ATOM 2100 C CA . TYR A 1 266 ? 21.584 -2.024 -17.577 1.00 97.94 266 TYR A CA 1
ATOM 2101 C C . TYR A 1 266 ? 20.771 -1.017 -16.743 1.00 97.94 266 TYR A C 1
ATOM 2103 O O . TYR A 1 266 ? 20.112 -0.138 -17.299 1.00 97.94 266 TYR A O 1
ATOM 2111 N N . GLY A 1 267 ? 20.795 -1.132 -15.411 1.00 97.88 267 GLY A N 1
ATOM 2112 C CA . GLY A 1 267 ? 20.082 -0.244 -14.490 1.00 97.88 267 GLY A CA 1
ATOM 2113 C C . GLY A 1 267 ? 18.564 -0.455 -14.433 1.00 97.88 267 GLY A C 1
ATOM 2114 O O . GLY A 1 267 ? 17.852 0.399 -13.896 1.00 97.88 267 GLY A O 1
ATOM 2115 N N . ILE A 1 268 ? 18.055 -1.568 -14.975 1.00 98.62 268 ILE A N 1
ATOM 2116 C CA . ILE A 1 268 ? 16.631 -1.919 -14.974 1.00 98.62 268 ILE A CA 1
ATOM 2117 C C . ILE A 1 268 ? 16.340 -2.834 -13.782 1.00 98.62 268 ILE A C 1
ATOM 2119 O O . ILE A 1 268 ? 16.708 -4.007 -13.774 1.00 98.62 268 ILE A O 1
ATOM 2123 N N . ALA A 1 269 ? 15.639 -2.303 -12.783 1.00 98.25 269 ALA A N 1
ATOM 2124 C CA . ALA A 1 269 ? 15.229 -3.059 -11.608 1.00 98.25 269 ALA A CA 1
ATOM 2125 C C . ALA A 1 269 ? 13.864 -3.716 -11.850 1.00 98.25 269 ALA A C 1
ATOM 2127 O O . ALA A 1 269 ? 12.836 -3.039 -11.833 1.00 98.25 269 ALA A O 1
ATOM 2128 N N . ILE A 1 270 ? 13.867 -5.032 -12.052 1.00 98.06 270 ILE A N 1
ATOM 2129 C CA . ILE A 1 270 ? 12.681 -5.898 -12.008 1.00 98.06 270 ILE A CA 1
ATOM 2130 C C . ILE A 1 270 ? 12.824 -6.896 -10.860 1.00 98.06 270 ILE A C 1
ATOM 2132 O O . ILE A 1 270 ? 13.897 -7.029 -10.271 1.00 98.06 270 ILE A O 1
ATOM 2136 N N . ARG A 1 271 ? 11.764 -7.654 -10.583 1.00 97.31 271 ARG A N 1
ATOM 2137 C CA . ARG A 1 271 ? 11.805 -8.737 -9.604 1.00 97.31 271 ARG A CA 1
ATOM 2138 C C . ARG A 1 271 ? 11.723 -10.095 -10.269 1.00 97.31 271 ARG A C 1
ATOM 2140 O O . ARG A 1 271 ? 10.948 -10.297 -11.196 1.00 97.31 271 ARG A O 1
ATOM 2147 N N . THR A 1 272 ? 12.496 -11.025 -9.735 1.00 95.88 272 THR A N 1
ATOM 2148 C CA . THR A 1 272 ? 12.490 -12.446 -10.085 1.00 95.88 272 THR A CA 1
ATOM 2149 C C . THR A 1 272 ? 12.056 -13.245 -8.855 1.00 95.88 272 THR A C 1
ATOM 2151 O O . THR A 1 272 ? 11.963 -12.698 -7.747 1.00 95.88 272 THR A O 1
ATOM 2154 N N . GLY A 1 273 ? 11.737 -14.524 -9.027 1.00 93.44 273 GLY A N 1
ATOM 2155 C CA . GLY A 1 273 ? 11.288 -15.368 -7.925 1.00 93.44 273 GLY A CA 1
ATOM 2156 C C . GLY A 1 273 ? 9.788 -15.671 -7.946 1.00 93.44 273 GLY A C 1
ATOM 2157 O O . GLY A 1 273 ? 9.054 -15.349 -8.872 1.00 93.44 273 GLY A O 1
ATOM 2158 N N . HIS A 1 274 ? 9.312 -16.295 -6.872 1.00 91.31 274 HIS A N 1
ATOM 2159 C CA . HIS A 1 274 ? 7.929 -16.764 -6.759 1.00 91.31 274 HIS A CA 1
ATOM 2160 C C . HIS A 1 274 ? 6.926 -15.665 -6.353 1.00 91.31 274 HIS A C 1
ATOM 2162 O O . HIS A 1 274 ? 5.744 -15.957 -6.191 1.00 91.31 274 HIS A O 1
ATOM 2168 N N . HIS A 1 275 ? 7.384 -14.429 -6.112 1.00 94.00 275 HIS A N 1
ATOM 2169 C CA . HIS A 1 275 ? 6.560 -13.262 -5.746 1.00 94.00 275 HIS A CA 1
ATOM 2170 C C . HIS A 1 275 ? 5.563 -13.499 -4.594 1.00 94.00 275 HIS A C 1
ATOM 2172 O O . HIS A 1 275 ? 4.450 -12.986 -4.612 1.00 94.00 275 HIS A O 1
ATOM 2178 N N . CYS A 1 276 ? 5.944 -14.312 -3.601 1.00 92.12 276 CYS A N 1
ATOM 2179 C CA . CYS A 1 276 ? 5.058 -14.754 -2.509 1.00 92.12 276 CYS A CA 1
ATOM 2180 C C . CYS A 1 276 ? 3.768 -15.471 -2.975 1.00 92.12 276 CYS A C 1
ATOM 2182 O O . CYS A 1 276 ? 2.817 -15.584 -2.212 1.00 92.12 276 CYS A O 1
ATOM 2184 N N . ALA A 1 277 ? 3.749 -15.999 -4.202 1.00 93.94 277 ALA A N 1
ATOM 2185 C CA . ALA A 1 277 ? 2.594 -16.619 -4.842 1.00 93.94 277 ALA A CA 1
ATOM 2186 C C . ALA A 1 277 ? 2.916 -18.031 -5.373 1.00 93.94 277 ALA A C 1
ATOM 2188 O O . ALA A 1 277 ? 2.515 -18.406 -6.474 1.00 93.94 277 ALA A O 1
ATOM 2189 N N . MET A 1 278 ? 3.640 -18.844 -4.592 1.00 91.94 278 MET A N 1
ATOM 2190 C CA . MET A 1 278 ? 4.034 -20.209 -4.988 1.00 91.94 278 MET A CA 1
ATOM 2191 C C . MET A 1 278 ? 2.869 -21.091 -5.485 1.00 91.94 278 MET A C 1
ATOM 2193 O O . MET A 1 278 ? 3.065 -21.802 -6.472 1.00 91.94 278 MET A O 1
ATOM 2197 N N . PRO A 1 279 ? 1.654 -21.057 -4.895 1.00 93.94 279 PRO A N 1
ATOM 2198 C CA . PRO A 1 279 ? 0.525 -21.816 -5.437 1.00 93.94 279 PRO A CA 1
ATOM 2199 C C . PRO A 1 279 ? 0.158 -21.418 -6.875 1.00 93.94 279 PRO A C 1
ATOM 2201 O O . PRO A 1 279 ? -0.141 -22.290 -7.690 1.00 93.94 279 PRO A O 1
ATOM 2204 N N . ILE A 1 280 ? 0.248 -20.125 -7.211 1.00 91.88 280 ILE A N 1
ATOM 2205 C CA . ILE A 1 280 ? 0.028 -19.617 -8.574 1.00 91.88 280 ILE A CA 1
ATOM 2206 C C . ILE A 1 280 ? 1.137 -20.114 -9.508 1.00 91.88 280 ILE A C 1
ATOM 2208 O O . ILE A 1 280 ? 0.845 -20.581 -10.609 1.00 91.88 280 ILE A O 1
ATOM 2212 N N . MET A 1 281 ? 2.395 -20.096 -9.054 1.00 92.19 281 MET A N 1
ATOM 2213 C CA . MET A 1 281 ? 3.525 -20.642 -9.819 1.00 92.19 281 MET A CA 1
ATOM 2214 C C . MET A 1 281 ? 3.306 -22.118 -10.170 1.00 92.19 281 MET A C 1
ATOM 2216 O O . MET A 1 281 ? 3.459 -22.513 -11.325 1.00 92.19 281 MET A O 1
ATOM 2220 N N . LYS A 1 282 ? 2.849 -22.919 -9.197 1.00 92.12 282 LYS A N 1
ATOM 2221 C CA . LYS A 1 282 ? 2.513 -24.335 -9.398 1.00 92.12 282 LYS A CA 1
ATOM 2222 C C . LYS A 1 282 ? 1.340 -24.524 -10.364 1.00 92.12 282 LYS A C 1
ATOM 2224 O O . LYS A 1 282 ? 1.398 -25.405 -11.217 1.00 92.12 282 LYS A O 1
ATOM 2229 N N . PHE A 1 283 ? 0.294 -23.702 -10.256 1.00 90.94 283 PHE A N 1
ATOM 2230 C CA . PHE A 1 283 ? -0.860 -23.745 -11.161 1.00 90.94 283 PHE A CA 1
ATOM 2231 C C . PHE A 1 283 ? -0.451 -23.513 -12.622 1.00 90.94 283 PHE A C 1
ATOM 2233 O O . PHE A 1 283 ? -0.847 -24.272 -13.506 1.00 90.94 283 PHE A O 1
ATOM 2240 N N . PHE A 1 284 ? 0.405 -22.518 -12.871 1.00 89.19 284 PHE A N 1
ATOM 2241 C CA . PHE A 1 284 ? 0.924 -22.217 -14.209 1.00 89.19 284 PHE A CA 1
ATOM 2242 C C . PHE A 1 284 ? 2.113 -23.091 -14.641 1.00 89.19 284 PHE A C 1
ATOM 2244 O O . PHE A 1 284 ? 2.589 -22.925 -15.768 1.00 89.19 284 PHE A O 1
ATOM 2251 N N . LYS A 1 285 ? 2.563 -24.024 -13.785 1.00 90.81 285 LYS A N 1
ATOM 2252 C CA . LYS A 1 285 ? 3.722 -24.908 -14.006 1.00 90.81 285 LYS A CA 1
ATOM 2253 C C . LYS A 1 285 ? 4.983 -24.121 -14.374 1.00 90.81 285 LYS A C 1
ATOM 2255 O O . LYS A 1 285 ? 5.605 -24.342 -15.412 1.00 90.81 285 LYS A O 1
ATOM 2260 N N . ILE A 1 286 ? 5.285 -23.115 -13.560 1.00 86.75 286 ILE A N 1
ATOM 2261 C CA . ILE A 1 286 ? 6.468 -22.273 -13.712 1.00 86.75 286 ILE A CA 1
ATOM 2262 C C . ILE A 1 286 ? 7.567 -22.871 -12.834 1.00 86.75 286 ILE A C 1
ATOM 2264 O O . ILE A 1 286 ? 7.584 -22.639 -11.629 1.00 86.75 286 ILE A O 1
ATOM 2268 N N . ASP A 1 287 ? 8.461 -23.644 -13.448 1.00 73.12 287 ASP A N 1
ATOM 2269 C CA . ASP A 1 287 ? 9.518 -24.375 -12.731 1.00 73.12 287 ASP A CA 1
ATOM 2270 C C . ASP A 1 287 ? 10.886 -23.658 -12.781 1.00 73.12 287 ASP A C 1
ATOM 2272 O O . ASP A 1 287 ? 11.769 -23.949 -11.979 1.00 73.12 287 ASP A O 1
ATOM 2276 N N . ASN A 1 288 ? 11.052 -22.688 -13.691 1.00 64.31 288 ASN A N 1
ATOM 2277 C CA . ASN A 1 288 ? 12.277 -21.895 -13.871 1.00 64.31 288 ASN A CA 1
ATOM 2278 C C . ASN A 1 288 ? 12.140 -20.533 -13.174 1.00 64.31 288 ASN A C 1
ATOM 2280 O O . ASN A 1 288 ? 11.790 -19.543 -13.829 1.00 64.31 288 ASN A O 1
ATOM 2284 N N . ILE A 1 289 ? 12.355 -20.495 -11.858 1.00 60.41 289 ILE A N 1
ATOM 2285 C CA . ILE A 1 289 ? 12.156 -19.312 -11.004 1.00 60.41 289 ILE A CA 1
ATOM 2286 C C . ILE A 1 289 ? 13.458 -18.890 -10.342 1.00 60.41 289 ILE A C 1
ATOM 2288 O O . ILE A 1 289 ? 13.961 -19.676 -9.513 1.00 60.41 289 ILE A O 1
#

InterPro domains:
  IPR000192 Aminotransferase class V domain [PF00266] (118-287)
  IPR015421 Pyridoxal phosphate-dependent transferase, major domain [G3DSA:3.40.640.10] (36-118)
  IPR015421 Pyridoxal phosphate-dependent transferase, major domain [G3DSA:3.40.640.10] (119-214)
  IPR015422 Pyridoxal phosphate-dependent transferase, small domain [G3DSA:3.90.1150.10] (8-29)
  IPR015422 Pyridoxal phosphate-dependent transferase, small domain [G3DSA:3.90.1150.10] (215-287)
  IPR015424 Pyridoxal phosphate-dependent transferase [SSF53383] (5-287)
  IPR020578 Aminotransferase class-V, pyridoxal-phosphate binding site [PS00595] (139-158)

Sequence (289 aa):
MIYPIKNIREDFPILKQKVNNYPLIYLDSAASAQRPKYVFEREIQYASEQHSAVHRGIHTLSKNATKYMEDIRSKIAYFLNAKSETEIIFVKGATEGINLVAYSWGENYINTGDNIITVLIDGAQAIVHHDVDVQKINCDFYVFSGHKLYGPPGIGVLYGKKEILDSMPPWEGGGGVTFNSVPWKFEAGSPNISGIIGLGAAIDYINQIGKAHIHIHENQIINYALLKLKSIPKIKIYGSEPFSGLISFNLENHHAYDIGLILNEYGIAIRTGHHCAMPIMKFFKIDNI

Radius of gyration: 21.13 Å; chains: 1; bounding box: 47×49×63 Å

Foldseek 3Di:
DDQPVVVVVVQQVQQQDDFLNARAAELALLVFNGAGVQLVVQLVCCVPPQDDFEDPDPDPSRPRLNVLLLVLLQVVCVQQVHPDSLQKAKFQFQVRLVVFCCQFPVVVPDDPPDDDPAFEDACAPVSQQHRHHCVVVVHQKYWYALRSLSADGRIIIIGGDQVSQQPTQEDDDAPDPDADHGPVSPVHDTHPSSRSSSSSSSSVVCVVSDSVSSNVVQQVVVVVVCVVQVPDPQKDWDDDPPDTSDIDIDRPPDAQVVVQVVCSSNNYHDDDDCSVPVVVCVVVVPPRD

pLDDT: mean 94.33, std 7.2, range [52.91, 98.88]

Secondary structure (DSSP, 8-state):
----HHHHHHT-GGGG-EETTEEPEE--TTT-----HHHHHHHHHIIIII----SS--SHHHHHHHHHHHHHHHHHHHHTT-S-GGGEEEESSHHHHHHHIIIIIIHHH--TT------EEE-TTHHHHS---HHHHT-SEEEEEGGGTTS-SS-EEEEE-HHHHHHSPPSS--S-SSPPPTTGGG--SS--HHHHHHHHHHHHHHHHH-HHHHHHHHHHHHHHHHHHHTTSTTEEEES-SSP-S--EEEETTS-HHHHHHHHHHTTEE---S-TT-HHHHHHTT----

Organism: NCBI:txid67801